Protein AF-A0A146MAA6-F1 (afdb_monomer)

Mean predicted aligned error: 19.34 Å

Radius of gyration: 27.94 Å; Cα contacts (8 Å, |Δi|>4): 254; chains: 1; bounding box: 86×49×90 Å

Nearest PDB structures (foldseek):
  1sc4-assembly1_A-2  TM=8.519E-01  e=1.464E-03  Homo sapiens
  6kmu-assembly4_G  TM=7.300E-01  e=2.378E-03  Mus musculus
  3d6h-assembly1_A-2  TM=8.296E-01  e=1.653E-02  Homo sapiens
  8wra-assembly1_A  TM=7.934E-01  e=3.218E-02  Homo sapiens
  6kmu-assembly1_A  TM=7.480E-01  e=5.899E-02  Mus musculus

Solvent-accessible surface area (backbone atoms only — not comparable to full-atom values): 17402 Å² total; per-residue (Å²): 127,92,83,79,70,80,91,82,67,96,75,85,74,55,63,64,70,62,45,64,70,42,97,56,31,70,59,53,49,50,51,50,52,50,49,50,52,50,50,52,53,31,50,76,68,75,46,54,74,76,80,70,48,82,81,60,89,75,71,72,72,53,66,51,54,58,42,48,50,53,48,60,75,70,43,52,74,70,52,45,55,50,38,53,55,40,34,43,76,75,65,42,81,76,71,98,61,90,68,97,46,69,67,56,53,54,52,49,30,32,78,70,66,58,26,34,66,90,79,51,48,51,44,68,53,53,28,52,23,27,45,75,75,68,40,48,72,63,24,63,63,68,60,81,87,85,62,85,71,58,96,82,62,85,77,71,84,55,85,71,80,70,80,68,71,75,28,76,82,40,29,17,38,33,44,36,40,40,39,35,61,61,86,40,89,89,64,32,38,71,70,51,58,59,52,50,54,52,49,49,54,52,44,43,74,60,23,26,52,72,46,79,46,67,52,57,29,66,93,46,40,68,56,52,55,50,52,51,45,72,75,64,58,51,94,57,38,53,41,81,44,81,46,80,45,55,58,69,55,96,93,46,76,54,50,28,76,81,73,92,72,82,85,78,92,79,85,81,83,88,79,89,75,88,74,90,77,91,86,132

Foldseek 3Di:
DVPPDPPDDDDDPPVVVVLVVDPCSVVVVVVVVVVVVVCVVCVVLVHHPVNVDPPPPPPPPQLLVVLVVCVQVVDDPVLLVQLLVQLVVVVQDDDPDDDPGSVVSVSVSCVVVCAPSRPGRNCLSSLVSCVVSVNNVSSVSSQDDDDPPPPPDDPCPPCPVPQDQLDQLEQWAEEEEAEACQPDPVQGPVCVVVVVVVVVVVVVVSNYDYDYHYQQAPVCPVVVVVVCCVVPTDPNHRDYHYHYHADDDVPDGDGHDDDPDDPDPDDDDDDDDDDDDDDD

Secondary structure (DSSP, 8-state):
-TT---S--SS---HHHHHTTSTTHHHHHHHHHHHHHHHHHHHHTT--GGGG-SS-TT----HHHHHHHHHHHHS-HHHHHHHHHHHHHTTPPPPSS--SSHHHHHHHHHHTTS--TTT-TTHHHHHHHHHHTT-HHHHHHT--SS----TT-----S-------S-TTS-EEEEEEE----SSTTT--TTHHHHHHHHHHHHHHTTEEEEEEES--HHHHHHHHHHHHHHH--TT--EEEEEEE--EETTEEPPPP-----------------------

Organism: Lygus hesperus (NCBI:txid30085)

Sequence (280 aa):
IKNLRPTNFPGELNLFDEFCRFPDWERKLKEALERVNNNLALFSLNIRESDLSADDHQYCLNASRVVLYRVFEGLTQKDGEYLVNQMMRLGAPNPEEDLEYLELYFLFWHIKGFLNVDNQEGFEHVAESLRKIGQKCLSYTLGYPEQRYNRFVFHDDFPVEIYPIRDEKNAGLCLIINQVRYGGKETDRDSSLVDVGKLKSLMTSLNFFVIALEDVGAGKLCESIKSNIEEHFSKNHSIFMLVVMAHGEKGYLLCPEFNMETVDEHNSPNSTLEQDKTNV

InterPro domains:
  IPR001309 Peptidase C14, p20 domain [PS50208] (170-251)
  IPR011600 Peptidase C14, caspase domain [PF00656] (172-253)
  IPR029030 Caspase-like domain superfamily [SSF52129] (160-259)

Structure (mmCIF, N/CA/C/O backbone):
data_AF-A0A146MAA6-F1
#
_entry.id   AF-A0A146MAA6-F1
#
loop_
_atom_site.group_PDB
_atom_site.id
_atom_site.type_symbol
_atom_site.label_atom_id
_atom_site.label_alt_id
_atom_site.label_comp_id
_atom_site.label_asym_id
_atom_site.label_entity_id
_atom_site.label_seq_id
_atom_site.pdbx_PDB_ins_code
_atom_site.Cartn_x
_atom_site.Cartn_y
_atom_site.Cartn_z
_atom_site.occupancy
_atom_site.B_iso_or_equiv
_atom_site.auth_seq_id
_atom_site.auth_comp_id
_atom_site.auth_asym_id
_atom_site.auth_atom_id
_atom_site.pdbx_PDB_model_num
ATOM 1 N N . ILE A 1 1 ? 39.400 0.652 -7.712 1.00 45.34 1 ILE A N 1
ATOM 2 C CA . ILE A 1 1 ? 39.565 -0.757 -8.164 1.00 45.34 1 ILE A CA 1
ATOM 3 C C . ILE A 1 1 ? 41.027 -1.247 -8.112 1.00 45.34 1 ILE A C 1
ATOM 5 O O . ILE A 1 1 ? 41.238 -2.377 -7.707 1.00 45.34 1 ILE A O 1
ATOM 9 N N . LYS A 1 2 ? 42.064 -0.433 -8.394 1.00 30.66 2 LYS A N 1
ATOM 10 C CA . LYS A 1 2 ? 43.482 -0.875 -8.294 1.00 30.66 2 LYS A CA 1
ATOM 11 C C . LYS A 1 2 ? 44.070 -1.040 -6.874 1.00 30.66 2 LYS A C 1
ATOM 13 O O . LYS A 1 2 ? 45.169 -1.565 -6.759 1.00 30.66 2 LYS A O 1
ATOM 18 N N . ASN A 1 3 ? 43.347 -0.661 -5.816 1.00 35.91 3 ASN A N 1
ATOM 19 C CA . ASN A 1 3 ? 43.862 -0.670 -4.434 1.00 35.91 3 ASN A CA 1
ATOM 20 C C . ASN A 1 3 ? 43.261 -1.764 -3.528 1.00 35.91 3 ASN A C 1
ATOM 22 O O . ASN A 1 3 ? 43.437 -1.708 -2.318 1.00 35.91 3 ASN A O 1
ATOM 26 N N . LEU A 1 4 ? 42.582 -2.771 -4.085 1.00 37.88 4 LEU A N 1
ATOM 27 C CA . LEU A 1 4 ? 42.103 -3.940 -3.332 1.00 37.88 4 LEU A CA 1
ATOM 28 C C . LEU A 1 4 ? 42.993 -5.162 -3.601 1.00 37.88 4 LEU A C 1
ATOM 30 O O . LEU A 1 4 ? 42.512 -6.201 -4.038 1.00 37.88 4 LEU A O 1
ATOM 34 N N . ARG A 1 5 ? 44.307 -5.041 -3.380 1.00 41.47 5 ARG A N 1
ATOM 35 C CA . ARG A 1 5 ? 45.198 -6.210 -3.302 1.00 41.47 5 ARG A CA 1
ATOM 36 C C . ARG A 1 5 ? 45.606 -6.425 -1.845 1.00 41.47 5 ARG A C 1
ATOM 38 O O . ARG A 1 5 ? 46.560 -5.788 -1.402 1.00 41.47 5 ARG A O 1
ATOM 45 N N . PRO A 1 6 ? 44.907 -7.286 -1.088 1.00 40.00 6 PRO A N 1
ATOM 46 C CA . PRO A 1 6 ? 45.424 -7.770 0.179 1.00 40.00 6 PRO A CA 1
ATOM 47 C C . PRO A 1 6 ? 46.605 -8.698 -0.125 1.00 40.00 6 PRO A C 1
ATOM 49 O O . PRO A 1 6 ? 46.437 -9.773 -0.687 1.00 40.00 6 PRO A O 1
ATOM 52 N N . THR A 1 7 ? 47.815 -8.265 0.217 1.00 41.56 7 THR A N 1
ATOM 53 C CA . THR A 1 7 ? 49.078 -8.952 -0.099 1.00 41.56 7 THR A CA 1
ATOM 54 C C . THR A 1 7 ? 49.378 -10.188 0.755 1.00 41.56 7 THR A C 1
ATOM 56 O O . THR A 1 7 ? 50.462 -10.742 0.627 1.00 41.56 7 THR A O 1
ATOM 59 N N . ASN A 1 8 ? 48.454 -10.667 1.595 1.00 40.00 8 ASN A N 1
ATOM 60 C CA . ASN A 1 8 ? 48.762 -11.685 2.608 1.00 40.00 8 ASN A CA 1
ATOM 61 C C . ASN A 1 8 ? 47.771 -12.864 2.654 1.00 40.00 8 ASN A C 1
ATOM 63 O O . ASN A 1 8 ? 47.338 -13.250 3.737 1.00 40.00 8 ASN A O 1
ATOM 67 N N . PHE A 1 9 ? 47.436 -13.475 1.513 1.00 38.50 9 PHE A N 1
ATOM 68 C CA . PHE A 1 9 ? 46.803 -14.802 1.503 1.00 38.50 9 PHE A CA 1
ATOM 69 C C . PHE A 1 9 ? 47.632 -15.801 0.678 1.00 38.50 9 PHE A C 1
ATOM 71 O O . PHE A 1 9 ? 47.852 -15.569 -0.510 1.00 38.50 9 PHE A O 1
ATOM 78 N N . PRO A 1 10 ? 48.121 -16.904 1.279 1.00 36.44 10 PRO A N 1
ATOM 79 C CA . PRO A 1 10 ? 48.835 -17.940 0.550 1.00 36.44 10 PRO A CA 1
ATOM 80 C C . PRO A 1 10 ? 47.818 -18.834 -0.173 1.00 36.44 10 PRO A C 1
ATOM 82 O O . PRO A 1 10 ? 47.089 -19.590 0.464 1.00 36.44 10 PRO A O 1
ATOM 85 N N . GLY A 1 11 ? 47.775 -18.736 -1.504 1.00 46.19 11 GLY A N 1
ATOM 86 C CA . GLY A 1 11 ? 46.890 -19.521 -2.372 1.00 46.19 11 GLY A CA 1
ATOM 87 C C . GLY A 1 11 ? 45.919 -18.631 -3.143 1.00 46.19 11 GLY A C 1
ATOM 88 O O . GLY A 1 11 ? 44.783 -18.432 -2.726 1.00 46.19 11 GLY A O 1
ATOM 89 N N . GLU A 1 12 ? 46.380 -18.073 -4.262 1.00 44.75 12 GLU A N 1
ATOM 90 C CA . GLU A 1 12 ? 45.608 -17.175 -5.126 1.00 44.75 12 GLU A CA 1
ATOM 91 C C . GLU A 1 12 ? 44.486 -17.925 -5.869 1.00 44.75 12 GLU A C 1
ATOM 93 O O . GLU A 1 12 ? 44.614 -18.294 -7.034 1.00 44.75 12 GLU A O 1
ATOM 98 N N . LEU A 1 13 ? 43.340 -18.109 -5.213 1.00 44.53 13 LEU A N 1
ATOM 99 C CA . LEU A 1 13 ? 42.060 -18.031 -5.913 1.00 44.53 13 LEU A CA 1
ATOM 100 C C . LEU A 1 13 ? 41.787 -16.543 -6.122 1.00 44.53 13 LEU A C 1
ATOM 102 O O . LEU A 1 13 ? 41.339 -15.838 -5.217 1.00 44.53 13 LEU A O 1
ATOM 106 N N . ASN A 1 14 ? 42.138 -16.042 -7.307 1.00 56.16 14 ASN A N 1
ATOM 107 C CA . ASN A 1 14 ? 41.787 -14.691 -7.709 1.00 56.16 14 ASN A CA 1
ATOM 108 C C . ASN A 1 14 ? 40.268 -14.650 -7.905 1.00 56.16 14 ASN A C 1
ATOM 110 O O . ASN A 1 14 ? 39.759 -14.936 -8.986 1.00 56.16 14 ASN A O 1
ATOM 114 N N . LEU A 1 15 ? 39.545 -14.337 -6.827 1.00 51.16 15 LEU A N 1
ATOM 115 C CA . LEU A 1 15 ? 38.082 -14.255 -6.775 1.00 51.16 15 LEU A CA 1
ATOM 116 C C . LEU A 1 15 ? 37.518 -13.420 -7.934 1.00 51.16 15 LEU A C 1
ATOM 118 O O . LEU A 1 15 ? 36.433 -13.696 -8.431 1.00 51.16 15 LEU A O 1
ATOM 122 N N . PHE A 1 16 ? 38.290 -12.436 -8.402 1.00 56.00 16 PHE A N 1
ATOM 123 C CA . PHE A 1 16 ? 37.977 -11.615 -9.564 1.00 56.00 16 PHE A CA 1
ATOM 124 C C . PHE A 1 16 ? 37.931 -12.418 -10.876 1.00 56.00 16 PHE A C 1
ATOM 126 O O . PHE A 1 16 ? 36.983 -12.276 -11.643 1.00 56.00 16 PHE A O 1
ATOM 133 N N . ASP A 1 17 ? 38.899 -13.305 -11.116 1.00 62.25 17 ASP A N 1
ATOM 134 C CA . ASP A 1 17 ? 38.965 -14.131 -12.332 1.00 62.25 17 ASP A CA 1
ATOM 135 C C . ASP A 1 17 ? 37.869 -15.203 -12.360 1.00 62.25 17 ASP A C 1
ATOM 137 O O . ASP A 1 17 ? 37.428 -15.621 -13.431 1.00 62.25 17 ASP A O 1
ATOM 141 N N . GLU A 1 18 ? 37.407 -15.645 -11.190 1.00 60.16 18 GLU A N 1
ATOM 142 C CA . GLU A 1 18 ? 36.276 -16.562 -11.062 1.00 60.16 18 GLU A CA 1
ATOM 143 C C . GLU A 1 18 ? 34.936 -15.839 -11.279 1.00 60.16 18 GLU A C 1
ATOM 145 O O . GLU A 1 18 ? 34.046 -16.368 -11.946 1.00 60.16 18 GLU A O 1
ATOM 150 N N . PHE A 1 19 ? 34.820 -14.591 -10.811 1.00 58.41 19 PHE A N 1
ATOM 151 C CA . PHE A 1 19 ? 33.632 -13.755 -10.997 1.00 58.41 19 PHE A CA 1
ATOM 152 C C . PHE A 1 19 ? 33.444 -13.323 -12.458 1.00 58.41 19 PHE A C 1
ATOM 154 O O . PHE A 1 19 ? 32.328 -13.364 -12.969 1.00 58.41 19 PHE A O 1
ATOM 161 N N . CYS A 1 20 ? 34.530 -12.998 -13.167 1.00 62.69 20 CYS A N 1
ATOM 162 C CA . CYS A 1 20 ? 34.514 -12.616 -14.585 1.00 62.69 20 CYS A CA 1
ATOM 163 C C . CYS A 1 20 ? 34.060 -13.736 -15.544 1.00 62.69 20 CYS A C 1
ATOM 165 O O . CYS A 1 20 ? 33.858 -13.480 -16.729 1.00 62.69 20 CYS A O 1
ATOM 167 N N . ARG A 1 21 ? 33.887 -14.978 -15.065 1.00 69.88 21 ARG A N 1
ATOM 168 C CA . ARG A 1 21 ? 33.359 -16.096 -15.870 1.00 69.88 21 ARG A CA 1
ATOM 169 C C . ARG A 1 21 ? 31.847 -16.024 -16.089 1.00 69.88 21 ARG A C 1
ATOM 171 O O . ARG A 1 21 ? 31.332 -16.735 -16.950 1.00 69.88 21 ARG A O 1
ATOM 178 N N . PHE A 1 22 ? 31.125 -15.202 -15.326 1.00 70.44 22 PHE A N 1
ATOM 179 C CA . PHE A 1 22 ? 29.686 -15.023 -15.508 1.00 70.44 22 PHE A CA 1
ATOM 180 C C . PHE A 1 22 ? 29.401 -13.980 -16.603 1.00 70.44 22 PHE A C 1
ATOM 182 O O . PHE A 1 22 ? 29.990 -12.907 -16.558 1.00 70.44 22 PHE A O 1
ATOM 189 N N . PRO A 1 23 ? 28.463 -14.224 -17.539 1.00 75.56 23 PRO A N 1
ATOM 190 C CA . PRO A 1 23 ? 28.147 -13.274 -18.617 1.00 75.56 23 PRO A CA 1
ATOM 191 C C . PRO A 1 23 ? 27.754 -11.873 -18.117 1.00 75.56 23 PRO A C 1
ATOM 193 O O . PRO A 1 23 ? 28.117 -10.876 -18.728 1.00 75.56 23 PRO A O 1
ATOM 196 N N . ASP A 1 24 ? 27.098 -11.808 -16.953 1.00 76.56 24 ASP A N 1
ATOM 197 C CA . ASP A 1 24 ? 26.603 -10.574 -16.328 1.00 76.56 24 ASP A CA 1
ATOM 198 C C . ASP A 1 24 ? 27.436 -10.148 -15.106 1.00 76.56 24 ASP A C 1
ATOM 200 O O . ASP A 1 24 ? 26.914 -9.537 -14.168 1.00 76.56 24 ASP A O 1
ATOM 204 N N . TRP A 1 25 ? 28.715 -10.527 -15.041 1.00 74.50 25 TRP A N 1
ATOM 205 C CA . TRP A 1 25 ? 29.537 -10.332 -13.842 1.00 74.50 25 TRP A CA 1
ATOM 206 C C . TRP A 1 25 ? 29.615 -8.867 -13.392 1.00 74.50 25 TRP A C 1
ATOM 208 O O . TRP A 1 25 ? 29.575 -8.606 -12.192 1.00 74.50 25 TRP A O 1
ATOM 218 N N . GLU A 1 26 ? 29.643 -7.906 -14.323 1.00 69.06 26 GLU A N 1
ATOM 219 C CA . GLU A 1 26 ? 29.632 -6.474 -13.998 1.00 69.06 26 GLU A CA 1
ATOM 220 C C . GLU A 1 26 ? 28.339 -6.058 -13.291 1.00 69.06 26 GLU A C 1
ATOM 222 O O . GLU A 1 26 ? 28.372 -5.316 -12.308 1.00 69.06 26 GLU A O 1
ATOM 227 N N . ARG A 1 27 ? 27.193 -6.563 -13.764 1.00 66.62 27 ARG A N 1
ATOM 228 C CA . ARG A 1 27 ? 25.883 -6.300 -13.159 1.00 66.62 27 ARG A CA 1
ATOM 229 C C . ARG A 1 27 ? 25.789 -6.946 -11.782 1.00 66.62 27 ARG A C 1
ATOM 231 O O . ARG A 1 27 ? 25.382 -6.280 -10.838 1.00 66.62 27 ARG A O 1
ATOM 238 N N . LYS A 1 28 ? 26.235 -8.198 -11.647 1.00 64.00 28 LYS A N 1
ATOM 239 C CA . LYS A 1 28 ? 26.272 -8.908 -10.359 1.00 64.00 28 LYS A CA 1
ATOM 240 C C . LYS A 1 28 ? 27.218 -8.253 -9.357 1.00 64.00 28 LYS A C 1
ATOM 242 O O . LYS A 1 28 ? 26.926 -8.241 -8.168 1.00 64.00 28 LYS A O 1
ATOM 247 N N . LEU A 1 29 ? 28.337 -7.698 -9.822 1.00 73.62 29 LEU A N 1
ATOM 248 C CA . LEU A 1 29 ? 29.281 -6.974 -8.976 1.00 73.62 29 LEU A CA 1
ATOM 249 C C . LEU A 1 29 ? 28.676 -5.654 -8.493 1.00 73.62 29 LEU A C 1
ATOM 251 O O . LEU A 1 29 ? 28.788 -5.341 -7.312 1.00 73.62 29 LEU A O 1
ATOM 255 N N . LYS A 1 30 ? 28.004 -4.906 -9.379 1.00 67.38 30 LYS A N 1
ATOM 256 C CA . LYS A 1 30 ? 27.241 -3.709 -8.995 1.00 67.38 30 LYS A CA 1
ATOM 257 C C . LYS A 1 30 ? 26.152 -4.054 -7.983 1.00 67.38 30 LYS A C 1
ATOM 259 O O . LYS A 1 30 ? 26.111 -3.446 -6.928 1.00 67.38 30 LYS A O 1
ATOM 264 N N . GLU A 1 31 ? 25.341 -5.071 -8.253 1.00 60.47 31 GLU A N 1
ATOM 265 C CA . GLU A 1 31 ? 24.296 -5.537 -7.336 1.00 60.47 31 GLU A CA 1
ATOM 266 C C . GLU A 1 31 ? 24.869 -5.955 -5.973 1.00 60.47 31 GLU A C 1
ATOM 268 O O . GLU A 1 31 ? 24.317 -5.600 -4.937 1.00 60.47 31 GLU A O 1
ATOM 273 N N . ALA A 1 32 ? 25.999 -6.666 -5.951 1.00 65.00 32 ALA A N 1
ATOM 274 C CA . ALA A 1 32 ? 26.671 -7.049 -4.713 1.00 65.00 32 ALA A CA 1
ATOM 275 C C . ALA A 1 32 ? 27.200 -5.832 -3.938 1.00 65.00 32 ALA A C 1
ATOM 277 O O . ALA A 1 32 ? 27.059 -5.783 -2.718 1.00 65.00 32 ALA A O 1
ATOM 278 N N . LEU A 1 33 ? 27.775 -4.843 -4.628 1.00 65.88 33 LEU A N 1
ATOM 279 C CA . LEU A 1 33 ? 28.221 -3.590 -4.016 1.00 65.88 33 LEU A CA 1
ATOM 280 C C . LEU A 1 33 ? 27.042 -2.797 -3.443 1.00 65.88 33 LEU A C 1
ATOM 282 O O . LEU A 1 33 ? 27.127 -2.343 -2.306 1.00 65.88 33 LEU A O 1
ATOM 286 N N . GLU A 1 34 ? 25.931 -2.697 -4.175 1.00 61.47 34 GLU A N 1
ATOM 287 C CA . GLU A 1 34 ? 24.705 -2.058 -3.686 1.00 61.47 34 GLU A CA 1
ATOM 288 C C . GLU A 1 34 ? 24.115 -2.806 -2.486 1.00 61.47 34 GLU A C 1
ATOM 290 O O . GLU A 1 34 ? 23.734 -2.184 -1.501 1.00 61.47 34 GLU A O 1
ATOM 295 N N . ARG A 1 35 ? 24.112 -4.146 -2.492 1.00 62.22 35 ARG A N 1
ATOM 296 C CA . ARG A 1 35 ? 23.698 -4.949 -1.328 1.00 62.22 35 ARG A CA 1
ATOM 297 C C . ARG A 1 35 ? 24.579 -4.695 -0.110 1.00 62.22 35 ARG A C 1
ATOM 299 O O . ARG A 1 35 ? 24.060 -4.563 0.993 1.00 62.22 35 ARG A O 1
ATOM 306 N N . VAL A 1 36 ? 25.895 -4.601 -0.295 1.00 66.12 36 VAL A N 1
ATOM 307 C CA . VAL A 1 36 ? 26.827 -4.266 0.790 1.00 66.12 36 VAL A CA 1
ATOM 308 C C . VAL A 1 36 ? 26.571 -2.851 1.307 1.00 66.12 36 VAL A C 1
ATOM 310 O O . VAL A 1 36 ? 26.493 -2.670 2.518 1.00 66.12 36 VAL A O 1
ATOM 313 N N . ASN A 1 37 ? 26.382 -1.866 0.426 1.00 63.31 37 ASN A N 1
ATOM 314 C CA . ASN A 1 37 ? 26.065 -0.490 0.815 1.00 63.31 37 ASN A CA 1
ATOM 315 C C . ASN A 1 37 ? 24.738 -0.403 1.577 1.00 63.31 37 ASN A C 1
ATOM 317 O O . ASN A 1 37 ? 24.681 0.221 2.634 1.00 63.31 37 ASN A O 1
ATOM 321 N N . ASN A 1 38 ? 23.700 -1.083 1.091 1.00 61.88 38 ASN A N 1
ATOM 322 C CA . ASN A 1 38 ? 22.400 -1.152 1.750 1.00 61.88 38 ASN A CA 1
ATOM 323 C C . ASN A 1 38 ? 22.513 -1.821 3.121 1.00 61.88 38 ASN A C 1
ATOM 325 O O . ASN A 1 38 ? 22.007 -1.287 4.102 1.00 61.88 38 ASN A O 1
ATOM 329 N N . ASN A 1 39 ? 23.245 -2.931 3.229 1.00 58.88 39 ASN A N 1
ATOM 330 C CA . ASN A 1 39 ? 23.484 -3.582 4.515 1.00 58.88 39 ASN A CA 1
ATOM 331 C C . ASN A 1 39 ? 24.259 -2.677 5.477 1.00 58.88 39 ASN A C 1
ATOM 333 O O . ASN A 1 39 ? 23.904 -2.598 6.646 1.00 58.88 39 ASN A O 1
ATOM 337 N N . LEU A 1 40 ? 25.274 -1.948 5.009 1.00 61.94 40 LEU A N 1
ATOM 338 C CA . LEU A 1 40 ? 25.998 -0.978 5.836 1.00 61.94 40 LEU A CA 1
ATOM 339 C C . LEU A 1 40 ? 25.091 0.170 6.308 1.00 61.94 40 LEU A C 1
ATOM 341 O O . LEU A 1 40 ? 25.187 0.575 7.466 1.00 61.94 40 LEU A O 1
ATOM 345 N N . ALA A 1 41 ? 24.186 0.654 5.455 1.00 60.34 41 ALA A N 1
ATOM 346 C CA . ALA A 1 41 ? 23.183 1.649 5.823 1.00 60.34 41 ALA A CA 1
ATOM 347 C C . ALA A 1 41 ? 22.219 1.104 6.891 1.00 60.34 41 ALA A C 1
ATOM 349 O O . ALA A 1 41 ? 21.990 1.760 7.905 1.00 60.34 41 ALA A O 1
ATOM 350 N N . LEU A 1 42 ? 21.736 -0.128 6.733 1.00 54.25 42 LEU A N 1
ATOM 351 C CA . LEU A 1 42 ? 20.883 -0.801 7.716 1.00 54.25 42 LEU A CA 1
ATOM 352 C C . LEU A 1 42 ? 21.610 -1.013 9.051 1.00 54.25 42 LEU A C 1
ATOM 354 O O . LEU A 1 42 ? 21.073 -0.669 10.103 1.00 54.25 42 LEU A O 1
ATOM 358 N N . PHE A 1 43 ? 22.867 -1.462 9.017 1.00 55.88 43 PHE A N 1
ATOM 359 C CA . PHE A 1 43 ? 23.708 -1.582 10.210 1.00 55.88 43 PHE A CA 1
ATOM 360 C C . PHE A 1 43 ? 23.926 -0.238 10.904 1.00 55.88 43 PHE A C 1
ATOM 362 O O . PHE A 1 43 ? 23.913 -0.183 12.133 1.00 55.88 43 PHE A O 1
ATOM 369 N N . SER A 1 44 ? 24.091 0.853 10.148 1.00 51.62 44 SER A N 1
ATOM 370 C CA . SER A 1 44 ? 24.223 2.197 10.725 1.00 51.62 44 SER A CA 1
ATOM 371 C C . SER A 1 44 ? 22.952 2.666 11.446 1.00 51.62 44 SER A C 1
ATOM 373 O O . SER A 1 44 ? 23.024 3.504 12.343 1.00 51.62 44 SER A O 1
ATOM 375 N N . LEU A 1 45 ? 21.807 2.072 11.100 1.00 48.78 45 LEU A N 1
ATOM 376 C CA . LEU A 1 45 ? 20.508 2.273 11.738 1.00 48.78 45 LEU A CA 1
ATOM 377 C C . LEU A 1 45 ? 20.188 1.193 12.787 1.00 48.78 45 LEU A C 1
ATOM 379 O O . LEU A 1 45 ? 19.079 1.165 13.311 1.00 48.78 45 LEU A O 1
ATOM 383 N N . ASN A 1 46 ? 21.145 0.311 13.106 1.00 54.97 46 ASN A N 1
ATOM 384 C CA . ASN A 1 46 ? 20.978 -0.838 14.004 1.00 54.97 46 ASN A CA 1
ATOM 385 C C . ASN A 1 46 ? 19.880 -1.835 13.561 1.00 54.97 46 ASN A C 1
ATOM 387 O O . ASN A 1 46 ? 19.325 -2.560 14.386 1.00 54.97 46 ASN A O 1
ATOM 391 N N . ILE A 1 47 ? 19.579 -1.881 12.259 1.00 50.38 47 ILE A N 1
ATOM 392 C CA . ILE A 1 47 ? 18.631 -2.814 11.642 1.00 50.38 47 ILE A CA 1
ATOM 393 C C . ILE A 1 47 ? 19.420 -4.017 11.120 1.00 50.38 47 ILE A C 1
ATOM 395 O O . ILE A 1 47 ? 20.339 -3.869 10.313 1.00 50.38 47 ILE A O 1
ATOM 399 N N . ARG A 1 48 ? 19.085 -5.220 11.588 1.00 58.41 48 ARG A N 1
ATOM 400 C CA . ARG A 1 48 ? 19.702 -6.478 11.147 1.00 58.41 48 ARG A CA 1
ATOM 401 C C . ARG A 1 48 ? 18.948 -7.050 9.950 1.00 58.41 48 ARG A C 1
ATOM 403 O O . ARG A 1 48 ? 17.754 -6.840 9.795 1.00 58.41 48 ARG A O 1
ATOM 410 N N . GLU A 1 49 ? 19.625 -7.851 9.133 1.00 52.41 49 GLU A N 1
ATOM 411 C CA . GLU A 1 49 ? 19.012 -8.548 7.989 1.00 52.41 49 GLU A CA 1
ATOM 412 C C . GLU A 1 49 ? 17.852 -9.469 8.418 1.00 52.41 49 GLU A C 1
ATOM 414 O O . GLU A 1 49 ? 16.841 -9.569 7.728 1.00 52.41 49 GLU A O 1
ATOM 419 N N . SER A 1 50 ? 17.941 -10.055 9.618 1.00 53.31 50 SER A N 1
ATOM 420 C CA . SER A 1 50 ? 16.847 -10.805 10.249 1.00 53.31 50 SER A CA 1
ATOM 421 C C . SER A 1 50 ? 15.598 -9.962 10.504 1.00 53.31 50 SER A C 1
ATOM 423 O O . SER A 1 50 ? 14.496 -10.493 10.463 1.00 53.31 50 SER A O 1
ATOM 425 N N . ASP A 1 51 ? 15.753 -8.655 10.736 1.00 47.81 51 ASP A N 1
ATOM 426 C CA . ASP A 1 51 ? 14.633 -7.737 10.967 1.00 47.81 51 ASP A CA 1
ATOM 427 C C . ASP A 1 51 ? 13.865 -7.426 9.666 1.00 47.81 51 ASP A C 1
ATOM 429 O O . ASP A 1 51 ? 12.776 -6.856 9.717 1.00 47.81 51 ASP A O 1
ATOM 433 N N . LEU A 1 52 ? 14.427 -7.797 8.507 1.00 49.44 52 LEU A N 1
ATOM 434 C CA . LEU A 1 52 ? 13.856 -7.616 7.167 1.00 49.44 52 LEU A CA 1
ATOM 435 C C . LEU A 1 52 ? 13.365 -8.931 6.537 1.00 49.44 52 LEU A C 1
ATOM 437 O O . LEU A 1 52 ? 12.829 -8.918 5.428 1.00 49.44 52 LEU A O 1
ATOM 441 N N . SER A 1 53 ? 13.556 -10.065 7.217 1.00 45.28 53 SER A N 1
ATOM 442 C CA . SER A 1 53 ? 13.119 -11.376 6.740 1.00 45.28 53 SER A CA 1
ATOM 443 C C . SER A 1 53 ? 11.597 -11.499 6.815 1.00 45.28 53 SER A C 1
ATOM 445 O O . SER A 1 53 ? 11.016 -11.506 7.898 1.00 45.28 53 SER A O 1
ATOM 447 N N . ALA A 1 54 ? 10.948 -11.644 5.657 1.00 42.84 54 ALA A N 1
ATOM 448 C CA . ALA A 1 54 ? 9.515 -11.933 5.564 1.00 42.84 54 ALA A CA 1
ATOM 449 C C . ALA A 1 54 ? 9.167 -13.400 5.898 1.00 42.84 54 ALA A C 1
ATOM 451 O O . ALA A 1 54 ? 7.993 -13.736 6.046 1.00 42.84 54 ALA A O 1
ATOM 452 N N . ASP A 1 55 ? 10.171 -14.276 6.012 1.00 40.72 55 ASP A N 1
ATOM 453 C CA . ASP A 1 55 ? 9.963 -15.718 6.166 1.00 40.72 55 ASP A CA 1
ATOM 454 C C . ASP A 1 55 ? 9.702 -16.134 7.623 1.00 40.72 55 ASP A C 1
ATOM 456 O O . ASP A 1 55 ? 9.030 -17.139 7.864 1.00 40.72 55 ASP A O 1
ATOM 460 N N . ASP A 1 56 ? 10.111 -15.331 8.610 1.00 41.06 56 ASP A N 1
ATOM 461 C CA . ASP A 1 56 ? 9.785 -15.584 10.016 1.00 41.06 56 ASP A CA 1
ATOM 462 C C . ASP A 1 56 ? 8.407 -15.004 10.366 1.00 41.06 56 ASP A C 1
ATOM 464 O O . ASP A 1 56 ? 8.249 -13.888 10.860 1.00 41.06 56 ASP A O 1
ATOM 468 N N . HIS A 1 57 ? 7.370 -15.817 10.163 1.00 40.38 57 HIS A N 1
ATOM 469 C CA . HIS A 1 57 ? 5.964 -15.519 10.476 1.00 40.38 57 HIS A CA 1
ATOM 470 C C . HIS A 1 57 ? 5.676 -15.364 11.994 1.00 40.38 57 HIS A C 1
ATOM 472 O O . HIS A 1 57 ? 4.529 -15.452 12.429 1.00 40.38 57 HIS A O 1
ATOM 478 N N . GLN A 1 58 ? 6.704 -15.161 12.825 1.00 40.16 58 GLN A N 1
ATOM 479 C CA . GLN A 1 58 ? 6.606 -14.982 14.278 1.00 40.16 58 GLN A CA 1
ATOM 480 C C . GLN A 1 58 ? 6.846 -13.549 14.756 1.00 40.16 58 GLN A C 1
ATOM 482 O O . GLN A 1 58 ? 6.749 -13.289 15.959 1.00 40.16 58 GLN A O 1
ATOM 487 N N . TYR A 1 59 ? 7.097 -12.596 13.858 1.00 43.47 59 TYR A N 1
ATOM 488 C CA . TYR A 1 59 ? 7.121 -11.191 14.243 1.00 43.47 59 TYR A CA 1
ATOM 489 C C . TYR A 1 59 ? 5.693 -10.681 14.456 1.00 43.47 59 TYR A C 1
ATOM 491 O O . TYR A 1 59 ? 5.090 -10.045 13.595 1.00 43.47 59 TYR A O 1
ATOM 499 N N . CYS A 1 60 ? 5.152 -10.921 15.652 1.00 47.19 60 CYS A N 1
ATOM 500 C CA . CYS A 1 60 ? 4.153 -10.020 16.210 1.00 47.19 60 CYS A CA 1
ATOM 501 C C . CYS A 1 60 ? 4.732 -8.604 16.099 1.00 47.19 60 CYS A C 1
ATOM 503 O O . CYS A 1 60 ? 5.750 -8.312 16.735 1.00 47.19 60 CYS A O 1
ATOM 505 N N . LEU A 1 61 ? 4.127 -7.747 15.267 1.00 50.31 61 LEU A N 1
ATOM 506 C CA . LEU A 1 61 ? 4.525 -6.346 15.159 1.00 50.31 61 LEU A CA 1
ATOM 507 C C . LEU A 1 61 ? 4.624 -5.773 16.575 1.00 50.31 61 LEU A C 1
ATOM 509 O O . LEU A 1 61 ? 3.690 -5.914 17.369 1.00 50.31 61 LEU A O 1
ATOM 513 N N . ASN A 1 62 ? 5.773 -5.176 16.907 1.00 58.09 62 ASN A N 1
ATOM 514 C CA . ASN A 1 62 ? 5.963 -4.563 18.217 1.00 58.09 62 ASN A CA 1
ATOM 515 C C . ASN A 1 62 ? 4.797 -3.587 18.452 1.00 58.09 62 ASN A C 1
ATOM 517 O O . ASN A 1 62 ? 4.558 -2.712 17.619 1.00 58.09 62 ASN A O 1
ATOM 521 N N . ALA A 1 63 ? 4.064 -3.751 19.557 1.00 59.28 63 ALA A N 1
ATOM 522 C CA . ALA A 1 63 ? 2.888 -2.939 19.870 1.00 59.28 63 ALA A CA 1
ATOM 523 C C . ALA A 1 63 ? 3.194 -1.435 19.784 1.00 59.28 63 ALA A C 1
ATOM 525 O O . ALA A 1 63 ? 2.383 -0.667 19.279 1.00 59.28 63 ALA A O 1
ATOM 526 N N . SER A 1 64 ? 4.403 -1.025 20.167 1.00 63.56 64 SER A N 1
ATOM 527 C CA . SER A 1 64 ? 4.886 0.348 20.025 1.00 63.56 64 SER A CA 1
ATOM 528 C C . SER A 1 64 ? 4.962 0.810 18.572 1.00 63.56 64 SER A C 1
ATOM 530 O O . SER A 1 64 ? 4.583 1.935 18.273 1.00 63.56 64 SER A O 1
ATOM 532 N N . ARG A 1 65 ? 5.402 -0.053 17.647 1.00 68.75 65 ARG A N 1
ATOM 533 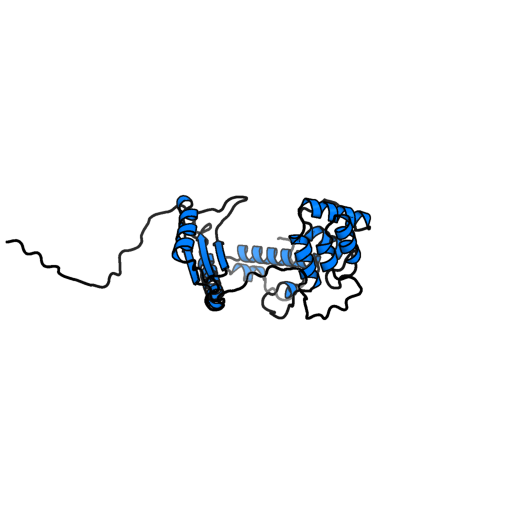C CA . ARG A 1 65 ? 5.454 0.254 16.207 1.00 68.75 65 ARG A CA 1
ATOM 534 C C . ARG A 1 65 ? 4.052 0.369 15.612 1.00 68.75 65 ARG A C 1
ATOM 536 O O . ARG A 1 65 ? 3.810 1.274 14.825 1.00 68.75 65 ARG A O 1
ATOM 543 N N . VAL A 1 66 ? 3.119 -0.488 16.037 1.00 66.12 66 VAL A N 1
ATOM 544 C CA . VAL A 1 66 ? 1.698 -0.387 15.649 1.00 66.12 66 VAL A CA 1
ATOM 545 C C . VAL A 1 66 ? 1.100 0.936 16.128 1.00 66.12 66 VAL A C 1
ATOM 547 O O . VAL A 1 66 ? 0.405 1.616 15.379 1.00 66.12 66 VAL A O 1
ATOM 550 N N . VAL A 1 67 ? 1.394 1.331 17.366 1.00 68.50 67 VAL A N 1
ATOM 551 C CA . VAL A 1 67 ? 0.921 2.597 17.931 1.00 68.50 67 VAL A CA 1
ATOM 552 C C . VAL A 1 67 ? 1.546 3.799 17.218 1.00 68.50 67 VAL A C 1
ATOM 554 O O . VAL A 1 67 ? 0.827 4.742 16.902 1.00 68.50 67 VAL A O 1
ATOM 557 N N . LEU A 1 68 ? 2.846 3.768 16.911 1.00 77.69 68 LEU A N 1
ATOM 558 C CA . LEU A 1 68 ? 3.494 4.825 16.129 1.00 77.69 68 LEU A CA 1
ATOM 559 C C . LEU A 1 68 ? 2.891 4.954 14.734 1.00 77.69 68 LEU A C 1
ATOM 561 O O . LEU A 1 68 ? 2.593 6.065 14.316 1.00 77.69 68 LEU A O 1
ATOM 565 N N . TYR A 1 69 ? 2.638 3.835 14.055 1.00 77.62 69 TYR A N 1
ATOM 566 C CA . TYR A 1 69 ? 1.965 3.846 12.759 1.00 77.62 69 TYR A CA 1
ATOM 567 C C . TYR A 1 69 ? 0.598 4.544 12.840 1.00 77.62 69 TYR A C 1
ATOM 569 O O . TYR A 1 69 ? 0.296 5.415 12.031 1.00 77.62 69 TYR A O 1
ATOM 577 N N . ARG A 1 70 ? -0.191 4.255 13.886 1.00 73.81 70 ARG A N 1
ATOM 578 C CA . ARG A 1 70 ? -1.465 4.952 14.144 1.00 73.81 70 ARG A CA 1
ATOM 579 C C . ARG A 1 70 ? -1.279 6.454 14.392 1.00 73.81 70 ARG A C 1
ATOM 581 O O . ARG A 1 70 ? -2.128 7.239 13.984 1.00 73.81 70 ARG A O 1
ATOM 588 N N . VAL A 1 71 ? -0.199 6.862 15.063 1.00 82.69 71 VAL A N 1
ATOM 589 C CA . VAL A 1 71 ? 0.130 8.285 15.252 1.00 82.69 71 VAL A CA 1
ATOM 590 C C . VAL A 1 71 ? 0.471 8.940 13.914 1.00 82.69 71 VAL A C 1
ATOM 592 O O . VAL A 1 71 ? -0.030 10.024 13.650 1.00 82.69 71 VAL A O 1
ATOM 595 N N . PHE A 1 72 ? 1.272 8.299 13.065 1.00 84.38 72 PHE A N 1
ATOM 596 C CA . PHE A 1 72 ? 1.682 8.866 11.777 1.00 84.38 72 PHE A CA 1
ATOM 597 C C . PHE A 1 72 ? 0.508 9.002 10.802 1.00 84.38 72 PHE A C 1
ATOM 599 O O . PHE A 1 72 ? 0.300 10.080 10.257 1.00 84.38 72 PHE A O 1
ATOM 606 N N . GLU A 1 73 ? -0.328 7.969 10.677 1.00 81.88 73 GLU A N 1
ATOM 607 C CA . GLU A 1 73 ? -1.548 8.004 9.853 1.00 81.88 73 GLU A CA 1
ATOM 608 C C . GLU A 1 73 ? -2.604 8.982 10.397 1.00 81.88 73 GLU A C 1
ATOM 610 O O . GLU A 1 73 ? -3.383 9.568 9.647 1.00 81.88 73 GLU A O 1
ATOM 615 N N . GLY A 1 74 ? -2.658 9.156 11.720 1.00 81.06 74 GLY A N 1
ATOM 616 C CA . GLY A 1 74 ? -3.666 9.983 12.381 1.00 81.06 74 GLY A CA 1
ATOM 617 C C . GLY A 1 74 ? -3.389 11.487 12.343 1.00 81.06 74 GLY A C 1
ATOM 618 O O . GLY A 1 74 ? -4.264 12.268 12.725 1.00 81.06 74 GLY A O 1
ATOM 619 N N . LEU A 1 75 ? -2.192 11.912 11.932 1.00 85.44 75 LEU A N 1
ATOM 620 C CA . LEU A 1 75 ? -1.783 13.315 11.942 1.00 85.44 75 LEU A CA 1
ATOM 621 C C . LEU A 1 75 ? -1.799 13.913 10.539 1.00 85.44 75 LEU A C 1
ATOM 623 O O . LEU A 1 75 ? -1.289 13.344 9.580 1.00 85.44 75 LEU A O 1
ATOM 627 N N . THR A 1 76 ? -2.324 15.132 10.430 1.00 88.00 76 THR A N 1
ATOM 628 C CA . THR A 1 76 ? -2.100 15.941 9.229 1.00 88.00 76 THR A CA 1
ATOM 629 C C . THR A 1 76 ? -0.647 16.418 9.186 1.00 88.00 76 THR A C 1
ATOM 631 O O . THR A 1 76 ? 0.001 16.526 10.227 1.00 88.00 76 THR A O 1
ATOM 634 N N . GLN A 1 77 ? -0.141 16.799 8.009 1.00 85.56 77 GLN A N 1
ATOM 635 C CA . GLN A 1 77 ? 1.209 17.370 7.872 1.00 85.56 77 GLN A CA 1
ATOM 636 C C . GLN A 1 77 ? 1.455 18.526 8.861 1.00 85.56 77 GLN A C 1
ATOM 638 O O . GLN A 1 77 ? 2.470 18.569 9.552 1.00 85.56 77 GLN A O 1
ATOM 643 N N . LYS A 1 78 ? 0.467 19.416 9.000 1.00 89.00 78 LYS A N 1
ATOM 644 C CA . LYS A 1 78 ? 0.503 20.551 9.927 1.00 89.00 78 LYS A CA 1
ATOM 645 C C . LYS A 1 78 ? 0.556 20.113 11.396 1.00 89.00 78 LYS A C 1
ATOM 647 O O . LYS A 1 78 ? 1.275 20.710 12.194 1.00 89.00 78 LYS A O 1
ATOM 652 N N . ASP A 1 79 ? -0.196 19.077 11.764 1.00 90.31 79 ASP A N 1
ATOM 653 C CA . ASP A 1 79 ? -0.150 18.529 13.122 1.00 90.31 79 ASP A CA 1
ATOM 654 C C . ASP A 1 79 ? 1.180 17.819 13.399 1.00 90.31 79 ASP A C 1
ATOM 656 O O . ASP A 1 79 ? 1.685 17.900 14.517 1.00 90.31 79 ASP A O 1
ATOM 660 N N . GLY A 1 80 ? 1.776 17.189 12.383 1.00 91.25 80 GLY A N 1
ATOM 661 C CA . GLY A 1 80 ? 3.124 16.626 12.440 1.00 91.25 80 GLY A CA 1
ATOM 662 C C . GLY A 1 80 ? 4.178 17.692 12.745 1.00 91.25 80 GLY A C 1
ATOM 663 O O . GLY A 1 80 ? 4.953 17.539 13.688 1.00 91.25 80 GLY A O 1
ATOM 664 N N . GLU A 1 81 ? 4.149 18.826 12.042 1.00 92.19 81 GLU A N 1
ATOM 665 C CA . GLU A 1 81 ? 5.027 19.970 12.331 1.00 92.19 81 GLU A CA 1
ATOM 666 C C . GLU A 1 81 ? 4.827 20.495 13.762 1.00 92.19 81 GLU A C 1
ATOM 668 O O . GLU A 1 81 ? 5.788 20.794 14.479 1.00 92.19 81 GLU A O 1
ATOM 673 N N . TYR A 1 82 ? 3.579 20.599 14.225 1.00 94.62 82 TYR A N 1
ATOM 674 C CA . TYR A 1 82 ? 3.303 21.016 15.598 1.00 94.62 82 TYR A CA 1
ATOM 675 C C . TYR A 1 82 ? 3.780 20.000 16.632 1.00 94.62 82 TYR A C 1
ATOM 677 O O . TYR A 1 82 ? 4.300 20.414 17.672 1.00 94.62 82 TYR A O 1
ATOM 685 N N . LEU A 1 83 ? 3.644 18.703 16.356 1.00 94.31 83 LEU A N 1
ATOM 686 C CA . LEU A 1 83 ? 4.151 17.632 17.205 1.00 94.31 83 LEU A CA 1
ATOM 687 C C . LEU A 1 83 ? 5.668 17.748 17.356 1.00 94.31 83 LEU A C 1
ATOM 689 O O . LEU A 1 83 ? 6.161 17.787 18.482 1.00 94.31 83 LEU A O 1
ATOM 693 N N . VAL A 1 84 ? 6.389 17.880 16.242 1.00 94.44 84 VAL A N 1
ATOM 694 C CA . VAL A 1 84 ? 7.848 18.054 16.215 1.00 94.44 84 VAL A CA 1
ATOM 695 C C . VAL A 1 84 ? 8.267 19.268 17.045 1.00 94.44 84 VAL A C 1
ATOM 697 O O . VAL A 1 84 ? 9.101 19.154 17.945 1.00 94.44 84 VAL A O 1
ATOM 700 N N . ASN A 1 85 ? 7.605 20.410 16.849 1.00 93.94 85 ASN A N 1
ATOM 701 C CA . ASN A 1 85 ? 7.860 21.619 17.630 1.00 93.94 85 ASN A CA 1
ATOM 702 C C . ASN A 1 85 ? 7.594 21.439 19.136 1.00 93.94 85 ASN A C 1
ATOM 704 O O . ASN A 1 85 ? 8.329 21.980 19.965 1.00 93.94 85 ASN A O 1
ATOM 708 N N . GLN A 1 86 ? 6.542 20.707 19.524 1.00 94.94 86 GLN A N 1
ATOM 709 C CA . GLN A 1 86 ? 6.284 20.416 20.939 1.00 94.94 86 GLN A CA 1
ATOM 710 C C . GLN A 1 86 ? 7.328 19.463 21.527 1.00 94.94 86 GLN A C 1
ATOM 712 O O . GLN A 1 86 ? 7.792 19.704 22.640 1.00 94.94 86 GLN A O 1
ATOM 717 N N . MET A 1 87 ? 7.740 18.441 20.778 1.00 94.50 87 MET A N 1
ATOM 718 C CA . MET A 1 87 ? 8.782 17.503 21.194 1.00 94.50 87 MET A CA 1
ATOM 719 C C . MET A 1 87 ? 10.106 18.231 21.448 1.00 94.50 87 MET A C 1
ATOM 721 O O . MET A 1 87 ? 10.711 18.056 22.504 1.00 94.50 87 MET A O 1
ATOM 725 N N . MET A 1 88 ? 10.504 19.145 20.558 1.00 93.06 88 MET A N 1
ATOM 726 C CA . MET A 1 88 ? 11.689 19.990 20.760 1.00 93.06 88 MET A CA 1
ATOM 727 C C . MET A 1 88 ? 11.588 20.854 22.023 1.00 93.06 88 MET A 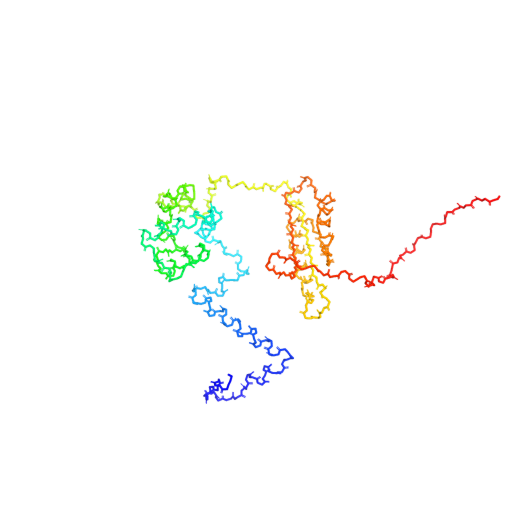C 1
ATOM 729 O O . MET A 1 88 ? 12.552 20.970 22.776 1.00 93.06 88 MET A O 1
ATOM 733 N N . ARG A 1 89 ? 10.409 21.422 22.317 1.00 93.44 89 ARG A N 1
ATOM 734 C CA . ARG A 1 89 ? 10.178 22.182 23.564 1.00 93.44 89 ARG A CA 1
ATOM 735 C C . ARG A 1 89 ? 10.295 21.323 24.821 1.00 93.44 89 ARG A C 1
ATOM 737 O O . ARG A 1 89 ? 10.580 21.863 25.886 1.00 93.44 89 ARG A O 1
ATOM 744 N N . LEU A 1 90 ? 10.058 20.017 24.710 1.00 91.50 90 LEU A N 1
ATOM 745 C CA . LEU A 1 90 ? 10.258 19.046 25.787 1.00 91.50 90 LEU A CA 1
ATOM 746 C C . LEU A 1 90 ? 11.706 18.536 25.874 1.00 91.50 90 LEU A C 1
ATOM 748 O O . LEU A 1 90 ? 11.997 17.701 26.724 1.00 91.50 90 LEU A O 1
ATOM 752 N N . GLY A 1 91 ? 12.614 19.062 25.048 1.00 92.50 91 GLY A N 1
ATOM 753 C CA . GLY A 1 91 ? 14.035 18.721 25.069 1.00 92.50 91 GLY A CA 1
ATOM 754 C C . GLY A 1 91 ? 14.440 17.644 24.067 1.00 92.50 91 GLY A C 1
ATOM 755 O O . GLY A 1 91 ? 15.567 17.158 24.149 1.00 92.50 91 GLY A O 1
ATOM 756 N N . ALA A 1 92 ? 13.564 17.278 23.124 1.00 93.12 92 ALA A N 1
ATOM 757 C CA . ALA A 1 92 ? 13.938 16.353 22.063 1.00 93.12 92 ALA A CA 1
ATOM 758 C C . ALA A 1 92 ? 15.071 16.956 21.214 1.00 93.12 92 ALA A C 1
ATOM 760 O O . ALA A 1 92 ? 14.997 18.135 20.844 1.00 93.12 92 ALA A O 1
ATOM 761 N N . PRO A 1 93 ? 16.118 16.180 20.887 1.00 90.31 93 PRO A N 1
ATOM 762 C CA . PRO A 1 93 ? 17.207 16.676 20.062 1.00 90.31 93 PRO A CA 1
ATOM 763 C C . PRO A 1 93 ? 16.688 17.014 18.659 1.00 90.31 93 PRO A C 1
ATOM 765 O O . PRO A 1 93 ? 15.825 16.315 18.123 1.00 90.31 93 PRO A O 1
ATOM 768 N N . ASN A 1 94 ? 17.230 18.076 18.063 1.00 89.62 94 ASN A N 1
ATOM 769 C CA . ASN A 1 94 ? 16.897 18.493 16.703 1.00 89.62 94 ASN A CA 1
ATOM 770 C C . ASN A 1 94 ? 17.965 17.981 15.717 1.00 89.62 94 ASN A C 1
ATOM 772 O O . ASN A 1 94 ? 19.155 18.116 16.029 1.00 89.62 94 ASN A O 1
ATOM 776 N N . PRO A 1 95 ? 17.594 17.388 14.570 1.00 86.56 95 PRO A N 1
ATOM 777 C CA . PRO A 1 95 ? 18.518 17.212 13.451 1.00 86.56 95 PRO A CA 1
ATOM 778 C C . PRO A 1 95 ? 19.084 18.556 12.950 1.00 86.56 95 PRO A C 1
ATOM 780 O O . PRO A 1 95 ? 18.535 19.623 13.214 1.00 86.56 95 PRO A O 1
ATOM 783 N N . GLU A 1 96 ? 20.226 18.499 12.258 1.00 79.25 96 GLU A N 1
ATOM 784 C CA . GLU A 1 96 ? 20.882 19.687 11.680 1.00 79.25 96 GLU A CA 1
ATOM 785 C C . GLU A 1 96 ? 20.068 20.296 10.530 1.00 79.25 96 GLU A C 1
ATOM 787 O O . GLU A 1 96 ? 20.085 21.511 10.334 1.00 79.25 96 GLU A O 1
ATOM 792 N N . GLU A 1 97 ? 19.335 19.448 9.810 1.00 82.38 97 GLU A N 1
ATOM 793 C CA . GLU A 1 97 ? 18.418 19.814 8.736 1.00 82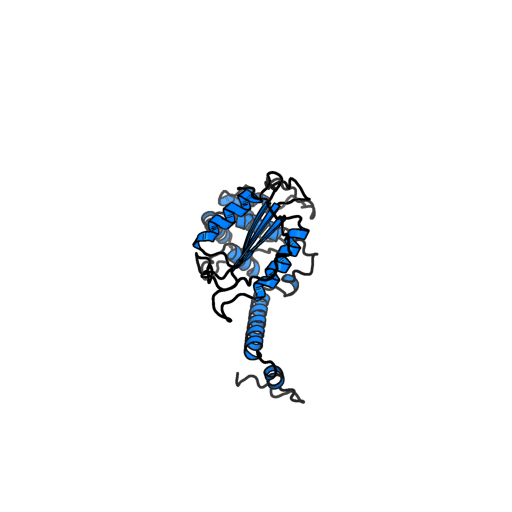.38 97 GLU A CA 1
ATOM 794 C C . GLU A 1 97 ? 17.019 19.281 9.055 1.00 82.38 97 GLU A C 1
ATOM 796 O O . GLU A 1 97 ? 16.872 18.212 9.657 1.00 82.38 97 GLU A O 1
ATOM 801 N N . ASP A 1 98 ? 15.991 20.024 8.645 1.00 81.19 98 ASP A N 1
ATOM 802 C CA . ASP A 1 98 ? 14.607 19.591 8.811 1.00 81.19 98 ASP A CA 1
ATOM 803 C C . ASP A 1 98 ? 14.334 18.336 7.974 1.00 81.19 98 ASP A C 1
ATOM 805 O O . ASP A 1 98 ? 14.716 18.243 6.806 1.00 81.19 98 ASP A O 1
ATOM 809 N N . LEU A 1 99 ? 13.669 17.356 8.585 1.00 83.56 99 LEU A N 1
ATOM 810 C CA . LEU A 1 99 ? 13.379 16.077 7.947 1.00 83.56 99 LEU A CA 1
ATOM 811 C C . LEU A 1 99 ? 12.007 16.141 7.275 1.00 83.56 99 LEU A C 1
ATOM 813 O O . LEU A 1 99 ? 11.050 16.671 7.834 1.00 83.56 99 LEU A O 1
ATOM 817 N N . GLU A 1 100 ? 11.902 15.564 6.081 1.00 81.69 100 GLU A N 1
ATOM 818 C CA . GLU A 1 100 ? 10.673 15.608 5.275 1.00 81.69 100 GLU A CA 1
ATOM 819 C C . GLU A 1 100 ? 9.513 14.818 5.908 1.00 81.69 100 GLU A C 1
ATOM 821 O O . GLU A 1 100 ? 8.352 15.199 5.768 1.00 81.69 100 GLU A O 1
ATOM 826 N N . TYR A 1 101 ? 9.824 13.742 6.635 1.00 82.81 101 TYR A N 1
ATOM 827 C CA . TYR A 1 101 ? 8.841 12.806 7.183 1.00 82.81 101 TYR A CA 1
ATOM 828 C C . TYR A 1 101 ? 8.918 12.743 8.710 1.00 82.81 101 TYR A C 1
ATOM 830 O O . TYR A 1 101 ? 10.005 12.711 9.297 1.00 82.81 101 TYR A O 1
ATOM 838 N N . LEU A 1 102 ? 7.756 12.673 9.362 1.00 87.75 102 LEU A N 1
ATOM 839 C CA . LEU A 1 102 ? 7.638 12.612 10.821 1.00 87.75 102 LEU A CA 1
ATOM 840 C C . LEU A 1 102 ? 8.321 11.359 11.395 1.00 87.75 102 LEU A C 1
ATOM 842 O O . LEU A 1 102 ? 8.948 11.402 12.452 1.00 87.75 102 LEU A O 1
ATOM 846 N N . GLU A 1 103 ? 8.257 10.256 10.660 1.00 87.19 103 GLU A N 1
ATOM 847 C CA . GLU A 1 103 ? 8.890 8.974 10.949 1.00 87.19 103 GLU A CA 1
ATOM 848 C C . GLU A 1 103 ? 10.401 9.119 11.149 1.00 87.19 103 GLU A C 1
ATOM 850 O O . GLU A 1 103 ? 10.980 8.492 12.041 1.00 87.19 103 GLU A O 1
ATOM 855 N N . LEU A 1 104 ? 11.042 9.986 10.357 1.00 84.94 104 LEU A N 1
ATOM 856 C CA . LEU A 1 104 ? 12.481 10.220 10.437 1.00 84.94 104 LEU A CA 1
ATOM 857 C C . LEU A 1 104 ? 12.859 10.961 11.724 1.00 84.94 104 LEU A C 1
ATOM 859 O O . LEU A 1 104 ? 13.903 10.663 12.303 1.00 84.94 104 LEU A O 1
ATOM 863 N N . TYR A 1 105 ? 12.000 11.853 12.232 1.00 89.88 105 TYR A N 1
ATOM 864 C CA . TYR A 1 105 ? 12.206 12.474 13.546 1.00 89.88 105 TYR A CA 1
ATOM 865 C C . TYR A 1 105 ? 12.128 11.443 14.675 1.00 89.88 105 TYR A C 1
ATOM 867 O O . TYR A 1 105 ? 12.976 11.448 15.565 1.00 89.88 105 TYR A O 1
ATOM 875 N N . PHE A 1 106 ? 11.166 10.516 14.630 1.00 89.06 106 PHE A N 1
ATOM 876 C CA . PHE A 1 106 ? 11.062 9.453 15.636 1.00 89.06 106 PHE A CA 1
ATOM 877 C C . PHE A 1 106 ? 12.261 8.506 15.604 1.00 89.06 106 PHE A C 1
ATOM 879 O O . PHE A 1 106 ? 12.786 8.146 16.659 1.00 89.06 106 PHE A O 1
ATOM 886 N N . LEU A 1 107 ? 12.738 8.149 14.410 1.00 84.25 107 LEU A N 1
ATOM 887 C CA . LEU A 1 107 ? 13.962 7.368 14.252 1.00 84.25 107 LEU A CA 1
ATOM 888 C C . LEU A 1 107 ? 15.182 8.125 14.794 1.00 84.25 107 LEU A C 1
ATOM 890 O O . LEU A 1 107 ? 15.999 7.556 15.517 1.00 84.25 107 LEU A O 1
ATOM 894 N N . PHE A 1 108 ? 15.287 9.421 14.506 1.00 85.50 108 PHE A N 1
ATOM 895 C CA . PHE A 1 108 ? 16.361 10.260 15.026 1.00 85.50 108 PHE A CA 1
ATOM 896 C C . PHE A 1 108 ? 16.339 10.330 16.559 1.00 85.50 108 PHE A C 1
ATOM 898 O O . PHE A 1 108 ? 17.363 10.099 17.204 1.00 85.50 108 PHE A O 1
ATOM 905 N N . TRP A 1 109 ? 15.178 10.581 17.168 1.00 91.25 109 TRP A N 1
ATOM 906 C CA . TRP A 1 109 ? 15.021 10.594 18.624 1.00 91.25 109 TRP A CA 1
ATOM 907 C C . TRP A 1 109 ? 15.313 9.233 19.255 1.00 91.25 109 TRP A C 1
ATOM 909 O O . TRP A 1 109 ? 15.854 9.192 20.360 1.00 91.25 109 TRP A O 1
ATOM 919 N N . HIS A 1 110 ? 15.033 8.139 18.542 1.00 85.12 110 HIS A N 1
ATOM 920 C CA . HIS A 1 110 ? 15.422 6.800 18.961 1.00 85.12 110 HIS A CA 1
ATOM 921 C C . HIS A 1 110 ? 16.939 6.624 19.024 1.00 85.12 110 HIS A C 1
ATOM 923 O O . HIS A 1 110 ? 17.483 6.256 20.063 1.00 85.12 110 HIS A O 1
ATOM 929 N N . ILE A 1 111 ? 17.632 6.966 17.936 1.00 81.31 111 ILE A N 1
ATOM 930 C CA . ILE A 1 111 ? 19.094 6.874 17.841 1.00 81.31 111 ILE A CA 1
ATOM 931 C C . ILE A 1 111 ? 19.773 7.761 18.894 1.00 81.31 111 ILE A C 1
ATOM 933 O O . ILE A 1 111 ? 20.813 7.401 19.445 1.00 81.31 111 ILE A O 1
ATOM 937 N N . LYS A 1 112 ? 19.188 8.924 19.198 1.00 85.50 112 LYS A N 1
ATOM 938 C CA . LYS A 1 112 ? 19.692 9.838 20.233 1.00 85.50 112 LYS A CA 1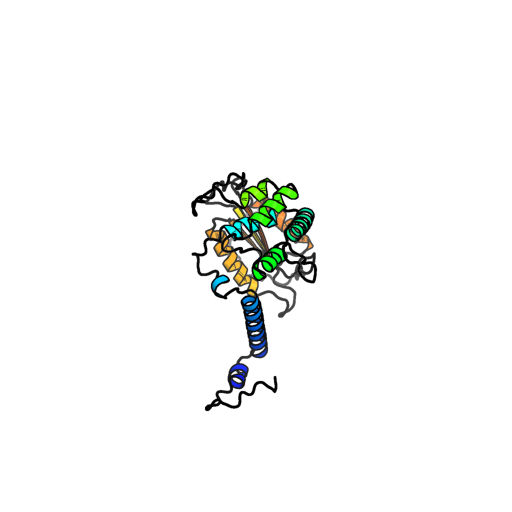
ATOM 939 C C . LYS A 1 112 ? 19.312 9.432 21.661 1.00 85.50 112 LYS A C 1
ATOM 941 O O . LYS A 1 112 ? 19.725 10.118 22.592 1.00 85.50 112 LYS A O 1
ATOM 946 N N . GLY A 1 113 ? 18.551 8.352 21.840 1.00 84.56 113 GLY A N 1
ATOM 947 C CA . GLY A 1 113 ? 18.125 7.858 23.150 1.00 84.56 113 GLY A CA 1
ATOM 948 C C . GLY A 1 113 ? 17.110 8.756 23.861 1.00 84.56 113 GLY A C 1
ATOM 949 O O . GLY A 1 113 ? 16.941 8.630 25.067 1.00 84.56 113 GLY A O 1
ATOM 950 N N . PHE A 1 114 ? 16.454 9.672 23.140 1.00 87.31 114 PHE A N 1
ATOM 951 C CA . PHE A 1 114 ? 15.386 10.509 23.695 1.00 87.31 114 PHE A CA 1
ATOM 952 C C . PHE A 1 114 ? 14.054 9.756 23.781 1.00 87.31 114 PHE A C 1
ATOM 954 O O . PHE A 1 114 ? 13.229 10.035 24.645 1.00 87.31 114 PHE A O 1
ATOM 961 N N . LEU A 1 115 ? 13.852 8.791 22.884 1.00 87.50 115 LEU A N 1
ATOM 962 C CA . LEU A 1 115 ? 12.774 7.816 22.975 1.00 87.50 115 LEU A CA 1
ATOM 963 C C . LEU A 1 115 ? 13.299 6.424 22.643 1.00 87.50 115 LEU A C 1
ATOM 965 O O . LEU A 1 115 ? 14.331 6.270 21.996 1.00 87.50 115 LEU A O 1
ATOM 969 N N . ASN A 1 116 ? 12.577 5.387 23.032 1.00 81.31 116 ASN A N 1
ATOM 970 C CA . ASN A 1 116 ? 12.894 4.027 22.646 1.00 81.31 116 ASN A CA 1
ATOM 971 C C . ASN A 1 116 ? 11.639 3.328 22.132 1.00 81.31 116 ASN A C 1
ATOM 973 O O . ASN A 1 116 ? 10.705 3.025 22.870 1.00 81.31 116 ASN A O 1
ATOM 977 N N . VAL A 1 117 ? 11.627 3.083 20.820 1.00 75.69 117 VAL A N 1
ATOM 978 C CA . VAL A 1 117 ? 10.487 2.474 20.131 1.00 75.69 117 VAL A CA 1
ATOM 979 C C . VAL A 1 117 ? 10.273 1.030 20.578 1.00 75.69 117 VAL A C 1
ATOM 981 O O . VAL A 1 117 ? 9.148 0.544 20.534 1.00 75.69 117 VAL A O 1
ATOM 984 N N . ASP A 1 118 ? 11.303 0.331 21.051 1.00 70.44 118 ASP A N 1
ATOM 985 C CA . ASP A 1 118 ? 11.165 -1.077 21.404 1.00 70.44 118 ASP A CA 1
ATOM 986 C C . ASP A 1 118 ? 10.511 -1.287 22.775 1.00 70.44 118 ASP A C 1
ATOM 988 O O . ASP A 1 118 ? 9.772 -2.260 22.943 1.00 70.44 118 ASP A O 1
ATOM 992 N N . ASN A 1 119 ? 10.736 -0.377 23.730 1.00 71.62 119 ASN A N 1
ATOM 993 C CA . ASN A 1 119 ? 10.249 -0.487 25.113 1.00 71.62 119 ASN A CA 1
ATOM 994 C C . ASN A 1 119 ? 9.334 0.673 25.578 1.00 71.62 119 ASN A C 1
ATOM 996 O O . ASN A 1 119 ? 8.901 0.650 26.726 1.00 71.62 119 ASN A O 1
ATOM 1000 N N . GLN A 1 120 ? 9.026 1.637 24.700 1.00 74.12 120 GLN A N 1
ATOM 1001 C CA . GLN A 1 120 ? 8.197 2.835 24.936 1.00 74.12 120 GLN A CA 1
ATOM 1002 C C . GLN A 1 120 ? 8.771 3.888 25.892 1.00 74.12 120 GLN A C 1
ATOM 1004 O O . GLN A 1 120 ? 8.075 4.837 26.242 1.00 74.12 120 GLN A O 1
ATOM 1009 N N . GLU A 1 121 ? 10.036 3.787 26.288 1.00 82.00 121 GLU A N 1
ATOM 1010 C CA . GLU A 1 121 ? 10.676 4.838 27.079 1.00 82.00 121 GLU A CA 1
ATOM 1011 C C . GLU A 1 121 ? 10.668 6.175 26.310 1.00 82.00 121 GLU A C 1
ATOM 1013 O O . GLU A 1 121 ? 10.918 6.204 25.103 1.00 82.00 121 GLU A O 1
ATOM 1018 N N . GLY A 1 122 ? 10.324 7.282 26.972 1.00 83.88 122 GLY A N 1
ATOM 1019 C CA . GLY A 1 122 ? 10.214 8.606 26.351 1.00 83.88 122 GLY A CA 1
ATOM 1020 C C . GLY A 1 122 ? 8.904 8.854 25.586 1.00 83.88 122 GLY A C 1
ATOM 1021 O O . GLY A 1 122 ? 8.665 9.974 25.121 1.00 83.88 122 GLY A O 1
ATOM 1022 N N . PHE A 1 123 ? 8.008 7.864 25.464 1.00 86.81 123 PHE A N 1
ATOM 1023 C CA . PHE A 1 123 ? 6.709 8.044 24.795 1.00 86.81 123 PHE A CA 1
ATOM 1024 C C . PHE A 1 123 ? 5.748 8.933 25.596 1.00 86.81 123 PHE A C 1
ATOM 1026 O O . PHE A 1 123 ? 4.813 9.500 25.027 1.00 86.81 123 PHE A O 1
ATOM 1033 N N . GLU A 1 124 ? 5.997 9.153 26.886 1.00 86.06 124 GLU A N 1
ATOM 1034 C CA . GLU A 1 124 ? 5.307 10.157 27.691 1.00 86.06 124 GLU A CA 1
ATOM 1035 C C . GLU A 1 124 ? 5.449 11.571 27.105 1.00 86.06 124 GLU A C 1
ATOM 1037 O O . GLU A 1 124 ? 4.492 12.352 27.143 1.00 86.06 124 GLU A O 1
ATOM 1042 N N . HIS A 1 125 ? 6.596 11.886 26.490 1.00 90.00 125 HIS A N 1
ATOM 1043 C CA . HIS A 1 125 ? 6.827 13.161 25.810 1.00 90.00 125 HIS A CA 1
ATOM 1044 C C . HIS A 1 125 ? 5.974 13.278 24.546 1.00 90.00 125 HIS A C 1
ATOM 1046 O O . HIS A 1 125 ? 5.396 14.337 24.283 1.00 90.00 125 HIS A O 1
ATOM 1052 N N . VAL A 1 126 ? 5.828 12.176 23.806 1.00 90.00 126 VAL A N 1
ATOM 1053 C CA . VAL A 1 126 ? 4.981 12.096 22.609 1.00 90.00 126 VAL A CA 1
ATOM 1054 C C . VAL A 1 126 ? 3.516 12.265 22.999 1.00 90.00 126 VAL A C 1
ATOM 1056 O O . VAL A 1 126 ? 2.814 13.104 22.436 1.00 90.00 126 VAL A O 1
ATOM 1059 N N . ALA A 1 127 ? 3.061 11.535 24.018 1.00 88.19 127 ALA A N 1
ATOM 1060 C CA . ALA A 1 127 ? 1.692 11.609 24.507 1.00 88.19 127 ALA A CA 1
ATOM 1061 C C . ALA A 1 127 ? 1.344 13.017 25.012 1.00 88.19 127 ALA A C 1
ATOM 1063 O O . ALA A 1 127 ? 0.260 13.527 24.716 1.00 88.19 127 ALA A O 1
ATOM 1064 N N . GLU A 1 128 ? 2.251 13.662 25.746 1.00 89.75 128 GLU A N 1
ATOM 1065 C CA . GLU A 1 128 ? 2.076 15.040 26.207 1.00 89.75 128 GLU A CA 1
ATOM 1066 C C . GLU A 1 128 ? 2.035 16.035 25.045 1.00 89.75 128 GLU A C 1
ATOM 1068 O O . GLU A 1 128 ? 1.183 16.926 25.015 1.00 89.75 128 GLU A O 1
ATOM 1073 N N . SER A 1 129 ? 2.907 15.859 24.056 1.00 92.88 129 SER A N 1
ATOM 1074 C CA . SER A 1 129 ? 2.939 16.712 22.870 1.00 92.88 129 SER A CA 1
ATOM 1075 C C . SER A 1 129 ? 1.652 16.591 22.055 1.00 92.88 129 SER A C 1
ATOM 1077 O O . SER A 1 129 ? 1.064 17.611 21.697 1.00 92.88 129 SER A O 1
ATOM 1079 N N . LEU A 1 130 ? 1.137 15.372 21.870 1.00 90.25 130 LEU A N 1
ATOM 1080 C CA . LEU A 1 130 ? -0.150 15.121 21.218 1.00 90.25 130 LEU A CA 1
ATOM 1081 C C . LEU A 1 130 ? -1.317 15.803 21.949 1.00 90.25 130 LEU A C 1
ATOM 1083 O O . LEU A 1 130 ? -2.163 16.427 21.309 1.00 90.25 130 LEU A O 1
ATOM 1087 N N . ARG A 1 131 ? -1.350 15.779 23.292 1.00 89.38 131 ARG A N 1
ATOM 1088 C CA . ARG A 1 131 ? -2.373 16.517 24.064 1.00 89.38 131 ARG A CA 1
ATOM 1089 C C . ARG A 1 131 ? -2.304 18.018 23.810 1.00 89.38 131 ARG A C 1
ATOM 1091 O O . ARG A 1 131 ? -3.351 18.648 23.652 1.00 89.38 131 ARG A O 1
ATOM 1098 N N . LYS A 1 132 ? -1.094 18.583 23.765 1.00 90.62 132 LYS A N 1
ATOM 1099 C CA . LYS A 1 132 ? -0.874 20.023 23.562 1.00 90.62 132 LYS A CA 1
ATOM 1100 C C . LYS A 1 132 ? -1.300 20.503 22.181 1.00 90.62 132 LYS A C 1
ATOM 1102 O O . LYS A 1 132 ? -1.781 21.626 22.072 1.00 90.62 132 LYS A O 1
ATOM 1107 N N . ILE A 1 133 ? -1.172 19.664 21.155 1.00 92.12 133 ILE A N 1
ATOM 1108 C CA . ILE A 1 133 ? -1.620 19.994 19.793 1.00 92.12 133 ILE A CA 1
ATOM 1109 C C . ILE A 1 133 ? -3.099 19.651 19.543 1.00 92.12 133 ILE A C 1
ATOM 1111 O O . ILE A 1 133 ? -3.582 19.789 18.428 1.00 92.12 133 ILE A O 1
ATOM 1115 N N . GLY A 1 134 ? -3.838 19.218 20.571 1.00 87.06 134 GLY A N 1
ATOM 1116 C CA . GLY A 1 134 ? -5.268 18.905 20.476 1.00 87.06 134 GLY A CA 1
ATOM 1117 C C . GLY A 1 134 ? -5.592 17.461 20.077 1.00 87.06 134 GLY A C 1
ATOM 1118 O O . GLY A 1 134 ? -6.761 17.080 20.088 1.00 87.06 134 GLY A O 1
ATOM 1119 N N . GLN A 1 135 ? -4.583 16.626 19.828 1.00 84.94 135 GLN A N 1
ATOM 1120 C CA . GLN A 1 135 ? -4.703 15.229 19.397 1.00 84.94 135 GLN A CA 1
ATOM 1121 C C . GLN A 1 135 ? -4.857 14.270 20.592 1.00 84.94 135 GLN A C 1
ATOM 1123 O O . GLN A 1 135 ? -4.067 13.352 20.824 1.00 84.94 135 GLN A O 1
ATOM 1128 N N . LYS A 1 136 ? -5.898 14.503 21.402 1.00 82.06 136 LYS A N 1
ATOM 1129 C CA . LYS A 1 136 ? -6.137 13.771 22.662 1.00 82.06 136 LYS A CA 1
ATOM 1130 C C . LYS A 1 136 ? -6.355 12.273 22.444 1.00 82.06 136 LYS A C 1
ATOM 1132 O O . LYS A 1 136 ? -5.806 11.472 23.189 1.00 82.06 136 LYS A O 1
ATOM 1137 N N . CYS A 1 137 ? -7.112 11.897 21.416 1.00 77.62 137 CYS A N 1
ATOM 1138 C CA . CYS A 1 137 ? -7.417 10.496 21.127 1.00 77.62 137 CYS A CA 1
ATOM 1139 C C . CYS A 1 137 ? -6.149 9.704 20.752 1.00 77.62 137 CYS A C 1
ATOM 1141 O O . CYS A 1 137 ? -5.927 8.612 21.274 1.00 77.62 137 CYS A O 1
ATOM 1143 N N . LEU A 1 138 ? -5.258 10.291 19.945 1.00 78.94 138 LEU A N 1
ATOM 1144 C CA . LEU A 1 138 ? -3.960 9.687 19.623 1.00 78.94 138 LEU A CA 1
ATOM 1145 C C . LEU A 1 138 ? -3.055 9.585 20.858 1.00 78.94 138 LEU A C 1
ATOM 1147 O O . LEU A 1 138 ? -2.414 8.558 21.061 1.00 78.94 138 LEU A O 1
ATOM 1151 N N . SER A 1 139 ? -3.066 10.5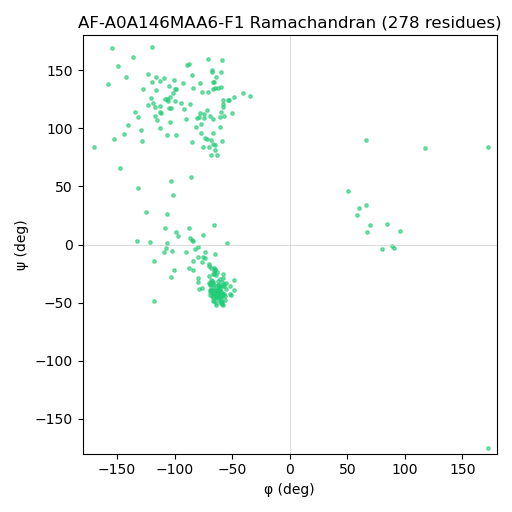96 21.735 1.00 81.88 139 SER A N 1
ATOM 1152 C CA . SER A 1 139 ? -2.335 10.547 23.011 1.00 81.88 139 SER A CA 1
ATOM 1153 C C . SER A 1 139 ? -2.745 9.353 23.879 1.00 81.88 139 SER A C 1
ATOM 1155 O O . SER A 1 139 ? -1.881 8.673 24.429 1.00 81.88 139 SER A O 1
ATOM 1157 N N . TYR A 1 140 ? -4.045 9.051 23.968 1.00 74.56 140 TYR A N 1
ATOM 1158 C CA . TYR A 1 140 ? -4.533 7.900 24.737 1.00 74.56 140 TYR A CA 1
ATOM 1159 C C . TYR A 1 140 ? -4.093 6.553 24.151 1.00 74.56 140 TYR A C 1
ATOM 1161 O O . TYR A 1 140 ? -3.934 5.589 24.894 1.00 74.56 140 TYR A O 1
ATOM 1169 N N . THR A 1 141 ? -3.823 6.497 22.845 1.00 72.19 141 THR A N 1
ATOM 1170 C CA . THR A 1 141 ? -3.365 5.275 22.163 1.00 72.19 141 THR A CA 1
ATOM 1171 C C . THR A 1 141 ? -1.930 4.889 22.561 1.00 72.19 141 THR A C 1
ATOM 1173 O O . THR A 1 141 ? -1.549 3.733 22.412 1.00 72.19 141 THR A O 1
ATOM 1176 N N . LEU A 1 142 ? -1.144 5.825 23.117 1.00 71.69 142 LEU A N 1
ATOM 1177 C CA . LEU A 1 142 ? 0.243 5.604 23.561 1.00 71.69 142 LEU A CA 1
ATOM 1178 C C . LEU A 1 142 ? 0.379 4.963 24.956 1.00 71.69 142 LEU A C 1
ATOM 1180 O O . LEU A 1 142 ? 1.493 4.649 25.360 1.00 71.69 142 LEU A O 1
ATOM 1184 N N . GLY A 1 143 ? -0.720 4.736 25.685 1.00 59.12 143 GLY A N 1
ATOM 1185 C CA . GLY A 1 143 ? -0.763 3.744 26.768 1.00 59.12 143 GLY A CA 1
ATOM 1186 C C . GLY A 1 143 ? 0.094 3.967 28.033 1.00 59.12 143 GLY A C 1
ATOM 1187 O O . GLY A 1 143 ? 0.516 2.984 28.636 1.00 59.12 143 GLY A O 1
ATOM 1188 N N . TYR A 1 144 ? 0.325 5.200 28.502 1.00 53.62 144 TYR A N 1
ATOM 1189 C CA . TYR A 1 144 ? 1.115 5.481 29.729 1.00 53.62 144 TYR A CA 1
ATOM 1190 C C . TYR A 1 144 ? 0.265 5.987 30.926 1.00 53.62 144 TYR A C 1
ATOM 1192 O O . TYR A 1 144 ? -0.589 6.848 30.696 1.00 53.62 144 TYR A O 1
ATOM 1200 N N . PRO A 1 145 ? 0.532 5.624 32.215 1.00 45.69 145 PRO A N 1
ATOM 1201 C CA . PRO A 1 145 ? 1.209 4.444 32.776 1.00 45.69 145 PRO A CA 1
ATOM 1202 C C . PRO A 1 145 ? 0.368 3.665 33.829 1.00 45.69 145 PRO A C 1
ATOM 1204 O O . PRO A 1 145 ? 0.941 3.055 34.728 1.00 45.69 145 PRO A O 1
ATOM 1207 N N . GLU A 1 146 ? -0.970 3.673 33.794 1.00 39.31 146 GLU A N 1
ATOM 1208 C CA . GLU A 1 146 ? -1.767 2.872 34.760 1.00 39.31 146 GLU A CA 1
ATOM 1209 C C . GLU A 1 146 ? -2.349 1.572 34.202 1.00 39.31 146 GLU A C 1
ATOM 1211 O O . GLU A 1 146 ? -2.880 0.750 34.950 1.00 39.31 146 GLU A O 1
ATOM 1216 N N . GLN A 1 147 ? -2.213 1.316 32.907 1.00 40.44 147 GLN A N 1
ATOM 1217 C CA . GLN A 1 147 ? -2.779 0.114 32.317 1.00 40.44 147 GLN A CA 1
ATOM 1218 C C . GLN A 1 147 ? -1.657 -0.880 32.064 1.00 40.44 147 GLN A C 1
ATOM 1220 O O . GLN A 1 147 ? -0.853 -0.738 31.148 1.00 40.44 147 GLN A O 1
ATOM 1225 N N . ARG A 1 148 ? -1.595 -1.911 32.916 1.00 37.25 148 ARG A N 1
ATOM 1226 C CA . ARG A 1 148 ? -0.907 -3.161 32.589 1.00 37.25 148 ARG A CA 1
ATOM 1227 C C . ARG A 1 148 ? -1.566 -3.713 31.331 1.00 37.25 148 ARG A C 1
ATOM 1229 O O . ARG A 1 148 ? -2.543 -4.452 31.420 1.00 37.25 148 ARG A O 1
ATOM 1236 N N . TYR A 1 149 ? -1.059 -3.315 30.172 1.00 41.47 149 TYR A N 1
ATOM 1237 C CA . TYR A 1 149 ? -1.492 -3.862 28.902 1.00 41.47 149 TYR A CA 1
ATOM 1238 C C . TYR A 1 149 ? -1.200 -5.357 28.924 1.00 41.47 149 TYR A C 1
ATOM 1240 O O . TYR A 1 149 ? -0.050 -5.803 28.916 1.00 41.47 149 TYR A O 1
ATOM 1248 N N . ASN A 1 150 ? -2.269 -6.147 28.992 1.00 38.84 150 ASN A N 1
ATOM 1249 C CA . ASN A 1 150 ? -2.203 -7.551 28.647 1.00 38.84 150 ASN A CA 1
ATOM 1250 C C . ASN A 1 150 ? -1.752 -7.592 27.187 1.00 38.84 150 ASN A C 1
ATOM 1252 O O . ASN A 1 150 ? -2.480 -7.142 26.306 1.00 38.84 150 ASN A O 1
ATOM 1256 N N . ARG A 1 151 ? -0.548 -8.117 26.947 1.00 40.53 151 ARG A N 1
ATOM 1257 C CA . ARG A 1 151 ? 0.182 -8.157 25.662 1.00 40.53 151 ARG A CA 1
ATOM 1258 C C . ARG A 1 151 ? -0.589 -8.788 24.483 1.00 40.53 151 ARG A C 1
ATOM 1260 O O . ARG A 1 151 ? -0.046 -8.896 23.393 1.00 40.53 151 ARG A O 1
ATOM 1267 N N . PHE A 1 152 ? -1.829 -9.217 24.704 1.00 38.16 152 PHE A N 1
ATOM 1268 C CA . PHE A 1 152 ? -2.658 -9.991 23.785 1.00 38.16 152 PHE A CA 1
ATOM 1269 C C . PHE A 1 152 ? -4.088 -9.466 23.629 1.00 38.16 152 PHE A C 1
ATOM 1271 O O . PHE A 1 152 ? -4.874 -10.099 22.932 1.00 38.16 152 PHE A O 1
ATOM 1278 N N . VAL A 1 153 ? -4.456 -8.345 24.260 1.00 37.56 153 VAL A N 1
ATOM 1279 C CA . VAL A 1 153 ? -5.810 -7.796 24.120 1.00 37.56 153 VAL A CA 1
ATOM 1280 C C . VAL A 1 153 ? -5.717 -6.331 23.728 1.00 37.56 153 VAL A C 1
ATOM 1282 O O . VAL A 1 153 ? -5.668 -5.438 24.571 1.00 37.56 153 VAL A O 1
ATOM 1285 N N . PHE A 1 154 ? -5.673 -6.093 22.418 1.00 41.75 154 PHE A N 1
ATOM 1286 C CA . PHE A 1 154 ? -6.071 -4.807 21.867 1.00 41.75 154 PHE A CA 1
ATOM 1287 C C . PHE A 1 154 ? -7.576 -4.681 22.117 1.00 41.75 154 PHE A C 1
ATOM 1289 O O . PHE A 1 154 ? -8.387 -5.235 21.381 1.00 41.75 154 PHE A O 1
ATOM 1296 N N . HIS A 1 155 ? -7.963 -4.013 23.203 1.00 41.81 155 HIS A N 1
ATOM 1297 C CA . HIS A 1 155 ? -9.284 -3.406 23.243 1.00 41.81 155 HIS A CA 1
ATOM 1298 C C . HIS A 1 155 ? -9.196 -2.192 22.321 1.00 41.81 155 HIS A C 1
ATOM 1300 O O . HIS A 1 155 ? -8.711 -1.130 22.712 1.00 41.81 155 HIS A O 1
ATOM 1306 N N . ASP A 1 156 ? -9.539 -2.403 21.049 1.00 40.62 156 ASP A N 1
ATOM 1307 C CA . ASP A 1 156 ? -9.790 -1.336 20.087 1.00 40.62 156 ASP A CA 1
ATOM 1308 C C . ASP A 1 156 ? -11.011 -0.532 20.580 1.00 40.62 156 ASP A C 1
ATOM 1310 O O . ASP A 1 156 ? -12.130 -0.710 20.117 1.00 40.62 156 ASP A O 1
ATOM 1314 N N . ASP A 1 157 ? -10.798 0.330 21.578 1.00 42.00 157 ASP A N 1
ATOM 1315 C CA . ASP A 1 157 ? -11.781 1.325 22.033 1.00 42.00 157 ASP A CA 1
ATOM 1316 C C . ASP A 1 157 ? -11.733 2.602 21.169 1.00 42.00 157 ASP A C 1
ATOM 1318 O O . ASP A 1 157 ? -12.473 3.561 21.391 1.00 42.00 157 ASP A O 1
ATOM 1322 N N . PHE A 1 158 ? -10.891 2.616 20.132 1.00 38.44 158 PHE A N 1
ATOM 1323 C CA . PHE A 1 158 ? -11.218 3.363 18.925 1.00 38.44 158 PHE A CA 1
ATOM 1324 C C . PHE A 1 158 ? -12.231 2.536 18.139 1.00 38.44 158 PHE A C 1
ATOM 1326 O O . PHE A 1 158 ? -12.000 1.339 17.978 1.00 38.44 158 PHE A O 1
ATOM 1333 N N . PRO A 1 159 ? -13.278 3.132 17.547 1.00 41.16 159 PRO A N 1
ATOM 1334 C CA . PRO A 1 159 ? -13.924 2.499 16.415 1.00 41.16 159 PRO A CA 1
ATOM 1335 C C . PRO A 1 159 ? -12.887 2.481 15.286 1.00 41.16 159 PRO A C 1
ATOM 1337 O O . PRO A 1 159 ? -12.872 3.355 14.423 1.00 41.16 159 PRO A O 1
ATOM 1340 N N . VAL A 1 160 ? -11.964 1.515 15.308 1.00 44.47 160 VAL A N 1
ATOM 1341 C CA . VAL A 1 160 ? -11.368 1.034 14.074 1.00 44.47 160 VAL A CA 1
ATOM 1342 C C . VAL A 1 160 ? -12.583 0.510 13.339 1.00 44.47 160 VAL A C 1
ATOM 1344 O O . VAL A 1 160 ? -13.160 -0.509 13.716 1.00 44.47 160 VAL A O 1
ATOM 1347 N N . GLU A 1 161 ? -13.074 1.299 12.393 1.00 49.41 161 GLU A N 1
ATOM 1348 C CA . GLU A 1 161 ? -14.159 0.905 11.516 1.00 49.41 161 GLU A CA 1
ATOM 1349 C C . GLU A 1 161 ? -13.587 -0.194 10.615 1.00 49.41 161 GLU A C 1
ATOM 1351 O O . GLU A 1 161 ? -13.141 0.035 9.494 1.00 49.41 161 GLU A O 1
ATOM 1356 N N . ILE A 1 162 ? -13.463 -1.398 11.182 1.00 58.28 162 ILE A N 1
ATOM 1357 C CA . ILE A 1 162 ? -13.026 -2.586 10.472 1.00 58.28 162 ILE A CA 1
ATOM 1358 C C . ILE A 1 162 ? -14.144 -2.869 9.487 1.00 58.28 162 ILE A C 1
ATOM 1360 O O . ILE A 1 162 ? -15.244 -3.268 9.877 1.00 58.28 162 ILE A O 1
ATOM 1364 N N . TYR A 1 163 ? -13.870 -2.624 8.208 1.00 69.19 163 TYR A N 1
ATOM 1365 C CA . TYR A 1 163 ? -14.811 -2.957 7.155 1.00 69.19 163 TYR A CA 1
ATOM 1366 C C . TYR A 1 163 ? -15.106 -4.459 7.233 1.00 69.19 163 TYR A C 1
ATOM 1368 O O . TYR A 1 163 ? -14.183 -5.271 7.118 1.00 69.19 163 TYR A O 1
ATOM 1376 N N . PRO A 1 164 ? -16.368 -4.853 7.467 1.00 77.50 164 PRO A N 1
ATOM 1377 C CA . PRO A 1 164 ? -16.696 -6.253 7.655 1.00 77.50 164 PRO A CA 1
ATOM 1378 C C . PRO A 1 164 ? -16.472 -7.015 6.349 1.00 77.50 164 PRO A C 1
ATOM 1380 O O . PRO A 1 164 ? -16.943 -6.594 5.288 1.00 77.50 164 PRO A O 1
ATOM 1383 N N . ILE A 1 165 ? -15.817 -8.172 6.440 1.00 84.75 165 ILE A N 1
ATOM 1384 C CA . ILE A 1 165 ? -15.801 -9.148 5.350 1.00 84.75 165 ILE A CA 1
ATOM 1385 C C . ILE A 1 165 ? -17.149 -9.868 5.364 1.00 84.75 165 ILE A C 1
ATOM 1387 O O . ILE A 1 165 ? -17.434 -10.681 6.236 1.00 84.75 165 ILE A O 1
ATOM 1391 N N . ARG A 1 166 ? -18.015 -9.502 4.420 1.00 85.12 166 ARG A N 1
ATOM 1392 C CA . ARG A 1 166 ? -19.391 -9.998 4.274 1.00 85.12 166 ARG A CA 1
ATOM 1393 C C . ARG A 1 166 ? -19.442 -11.462 3.845 1.00 85.12 166 ARG A C 1
ATOM 1395 O O . ARG A 1 166 ? -20.352 -12.174 4.254 1.00 85.12 166 ARG A O 1
ATOM 1402 N N . ASP A 1 167 ? -18.491 -11.883 3.015 1.00 87.31 167 ASP A N 1
ATOM 1403 C CA . ASP A 1 167 ? -18.371 -13.250 2.509 1.00 87.31 167 ASP A CA 1
ATOM 1404 C C . ASP A 1 167 ? -16.895 -13.660 2.475 1.00 87.31 167 ASP A C 1
ATOM 1406 O O . ASP A 1 167 ? -16.135 -13.254 1.599 1.00 87.31 167 ASP A O 1
ATOM 1410 N N . GLU A 1 168 ? -16.474 -14.470 3.444 1.00 86.69 168 GLU A N 1
ATOM 1411 C CA . GLU A 1 168 ? -15.088 -14.939 3.562 1.00 86.69 168 GLU A CA 1
ATOM 1412 C C . GLU A 1 168 ? -14.660 -15.844 2.402 1.00 86.69 168 GLU A C 1
ATOM 1414 O O . GLU A 1 168 ? -13.466 -15.973 2.141 1.00 86.69 168 GLU A O 1
ATOM 1419 N N . LYS A 1 169 ? -15.611 -16.477 1.701 1.00 90.50 169 LYS A N 1
ATOM 1420 C CA . LYS A 1 169 ? -15.344 -17.345 0.541 1.00 90.50 169 LYS A CA 1
ATOM 1421 C C . LYS A 1 169 ? -15.358 -16.580 -0.777 1.00 90.50 169 LYS A C 1
ATOM 1423 O O . LYS A 1 169 ? -15.042 -17.159 -1.814 1.00 90.50 169 LYS A O 1
ATOM 1428 N N . ASN A 1 170 ? -15.726 -15.306 -0.733 1.00 91.75 170 ASN A N 1
ATOM 1429 C CA . ASN A 1 170 ? -15.727 -14.403 -1.867 1.00 91.75 170 ASN A CA 1
ATOM 1430 C C . ASN A 1 170 ? -15.400 -12.982 -1.389 1.00 91.75 170 ASN A C 1
ATOM 1432 O O . ASN A 1 170 ? -16.236 -12.073 -1.415 1.00 91.75 170 ASN A O 1
ATOM 1436 N N . ALA A 1 171 ? -14.171 -12.820 -0.896 1.00 92.38 171 ALA A N 1
ATOM 1437 C CA . ALA A 1 171 ? -13.732 -11.627 -0.183 1.00 92.38 171 ALA A CA 1
ATOM 1438 C C . ALA A 1 171 ? -13.881 -10.361 -1.037 1.00 92.38 171 ALA A C 1
ATOM 1440 O O . ALA A 1 171 ? -14.230 -9.284 -0.533 1.00 92.38 171 ALA A O 1
ATOM 1441 N N . GLY A 1 172 ? -13.649 -10.481 -2.344 1.00 95.94 172 GLY A N 1
ATOM 1442 C CA . GLY A 1 172 ? -13.607 -9.321 -3.207 1.00 95.94 172 GLY A CA 1
ATOM 1443 C C . GLY A 1 172 ? -13.159 -9.565 -4.636 1.00 95.94 172 GLY A C 1
ATOM 1444 O O . GLY A 1 172 ? -12.875 -10.686 -5.047 1.00 95.94 172 GLY A O 1
ATOM 1445 N N . LEU A 1 173 ? -13.040 -8.463 -5.372 1.00 97.38 173 LEU A N 1
ATOM 1446 C CA . LEU A 1 173 ? -12.435 -8.411 -6.702 1.00 97.38 173 LEU A CA 1
ATOM 1447 C C . LEU A 1 173 ? -11.010 -7.868 -6.593 1.00 97.38 173 LEU A C 1
ATOM 1449 O O . LEU A 1 173 ? -10.799 -6.809 -6.003 1.00 97.38 173 LEU A O 1
ATOM 1453 N N . CYS A 1 174 ? -10.051 -8.561 -7.197 1.00 98.12 174 CYS A N 1
ATOM 1454 C CA . CYS A 1 174 ? -8.698 -8.067 -7.408 1.00 98.12 174 CYS A CA 1
ATOM 1455 C C . CYS A 1 174 ? -8.471 -7.862 -8.909 1.00 98.12 174 CYS A C 1
ATOM 1457 O O . CYS A 1 174 ? -8.470 -8.825 -9.674 1.00 98.12 174 CYS A O 1
ATOM 1459 N N . LEU A 1 175 ? -8.292 -6.613 -9.330 1.00 97.56 175 LEU A N 1
ATOM 1460 C CA . LEU A 1 175 ? -7.935 -6.256 -10.698 1.00 97.56 175 LEU A CA 1
ATOM 1461 C C . LEU A 1 175 ? -6.448 -5.907 -10.749 1.00 97.56 175 LEU A C 1
ATOM 1463 O O . LEU A 1 175 ? -6.008 -4.944 -10.124 1.00 97.56 175 LEU A O 1
ATOM 1467 N N . ILE A 1 176 ? -5.684 -6.680 -11.508 1.00 98.19 176 ILE A N 1
ATOM 1468 C CA . ILE A 1 176 ? -4.261 -6.470 -11.758 1.00 98.19 176 ILE A CA 1
ATOM 1469 C C . ILE A 1 176 ? -4.118 -5.892 -13.166 1.00 98.19 176 ILE A C 1
ATOM 1471 O O . ILE A 1 176 ? -4.614 -6.474 -14.125 1.00 98.19 176 ILE A O 1
ATOM 1475 N N . ILE A 1 177 ? -3.430 -4.763 -13.303 1.00 96.25 177 ILE A N 1
ATOM 1476 C CA . ILE A 1 177 ? -3.055 -4.173 -14.589 1.00 96.25 177 ILE A CA 1
ATOM 1477 C C . ILE A 1 177 ? -1.536 -4.168 -14.667 1.00 96.25 177 ILE A C 1
ATOM 1479 O O . ILE A 1 177 ? -0.879 -3.428 -13.934 1.00 96.25 177 ILE A O 1
ATOM 1483 N N . ASN A 1 178 ? -0.978 -4.994 -15.546 1.00 96.88 178 ASN A N 1
ATOM 1484 C CA . ASN A 1 178 ? 0.457 -5.142 -15.719 1.00 96.88 178 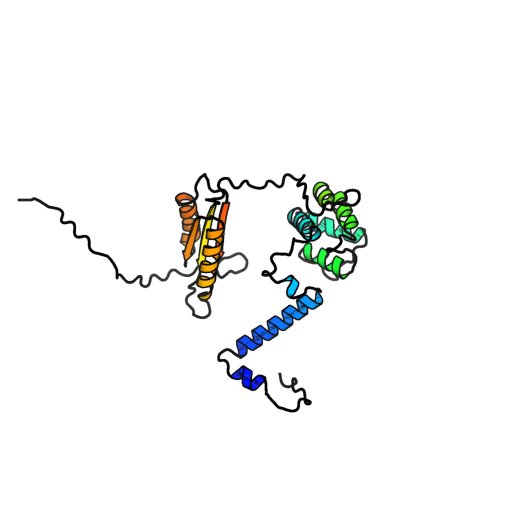ASN A CA 1
ATOM 1485 C C . ASN A 1 178 ? 0.898 -4.596 -17.079 1.00 96.88 178 ASN A C 1
ATOM 1487 O O . ASN A 1 178 ? 0.564 -5.140 -18.122 1.00 96.88 178 ASN A O 1
ATOM 1491 N N . GLN A 1 179 ? 1.668 -3.517 -17.057 1.00 94.25 179 GLN A N 1
ATOM 1492 C CA . GLN A 1 179 ? 2.273 -2.921 -18.239 1.00 94.25 179 GLN A CA 1
ATOM 1493 C C . GLN A 1 179 ? 3.669 -3.528 -18.434 1.00 94.25 179 GLN A C 1
ATOM 1495 O O . GLN A 1 179 ? 4.543 -3.394 -17.568 1.00 94.25 179 GLN A O 1
ATOM 1500 N N . VAL A 1 180 ? 3.866 -4.233 -19.543 1.00 93.19 180 VAL A N 1
ATOM 1501 C CA . VAL A 1 180 ? 5.019 -5.098 -19.811 1.00 93.19 180 VAL A CA 1
ATOM 1502 C C . VAL A 1 180 ? 5.816 -4.611 -21.012 1.00 93.19 180 VAL A C 1
ATOM 1504 O O . VAL A 1 180 ? 7.037 -4.508 -20.899 1.00 93.19 180 VAL A O 1
ATOM 1507 N N . ARG A 1 181 ? 5.158 -4.320 -22.140 1.00 91.75 181 ARG A N 1
ATOM 1508 C CA . ARG A 1 181 ? 5.808 -4.136 -23.450 1.00 91.75 181 ARG A CA 1
ATOM 1509 C C . ARG A 1 181 ? 6.026 -2.670 -23.801 1.00 91.75 181 ARG A C 1
ATOM 1511 O O . ARG A 1 181 ? 5.172 -2.038 -24.403 1.00 91.75 181 ARG A O 1
ATOM 1518 N N . TYR A 1 182 ? 7.205 -2.135 -23.509 1.00 87.25 182 TYR A N 1
ATOM 1519 C CA . TYR A 1 182 ? 7.564 -0.741 -23.796 1.00 87.25 182 TYR A CA 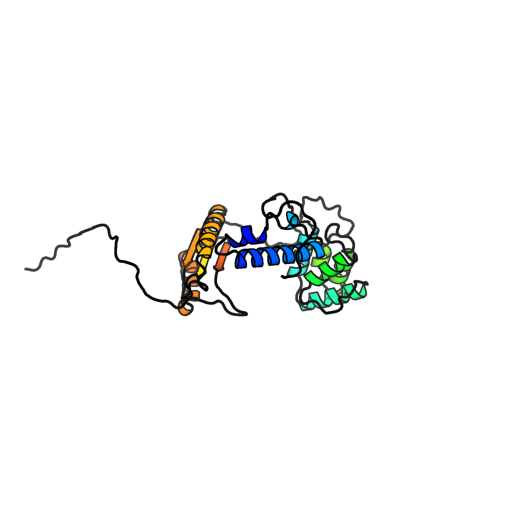1
ATOM 1520 C C . TYR A 1 182 ? 8.394 -0.571 -25.077 1.00 87.25 182 TYR A C 1
ATOM 1522 O O . TYR A 1 182 ? 8.931 0.508 -25.328 1.00 87.25 182 TYR A O 1
ATOM 1530 N N . GLY A 1 183 ? 8.513 -1.621 -25.894 1.00 81.38 183 GLY A N 1
ATOM 1531 C CA . GLY A 1 183 ? 9.149 -1.556 -27.212 1.00 81.38 183 GLY A CA 1
ATOM 1532 C C . GLY A 1 183 ? 10.672 -1.701 -27.185 1.00 81.38 183 GLY A C 1
ATOM 1533 O O . GLY A 1 183 ? 11.336 -1.349 -28.160 1.00 81.38 183 GLY A O 1
ATOM 1534 N N . GLY A 1 184 ? 11.248 -2.224 -26.099 1.00 81.00 184 GLY A N 1
ATOM 1535 C CA . GLY A 1 184 ? 12.692 -2.417 -25.993 1.00 81.00 184 GLY A CA 1
ATOM 1536 C C . GLY A 1 184 ? 13.066 -3.468 -24.957 1.00 81.00 184 GLY A C 1
ATOM 1537 O O . GLY A 1 184 ? 12.545 -3.475 -23.857 1.00 81.00 184 GLY A O 1
ATOM 1538 N N . LYS A 1 185 ? 14.033 -4.337 -25.267 1.00 77.88 185 LYS A N 1
ATOM 1539 C CA . LYS A 1 185 ? 14.440 -5.442 -24.374 1.00 77.88 185 LYS A CA 1
ATOM 1540 C C . LYS A 1 185 ? 14.902 -4.990 -22.976 1.00 77.88 185 LYS A C 1
ATOM 1542 O O . LYS A 1 185 ? 14.767 -5.739 -22.019 1.00 77.88 185 LYS A O 1
ATOM 1547 N N . GLU A 1 186 ? 15.452 -3.782 -22.870 1.00 76.44 186 GLU A N 1
ATOM 1548 C CA . GLU A 1 186 ? 15.898 -3.185 -21.600 1.00 76.44 186 GLU A CA 1
ATOM 1549 C C . GLU A 1 186 ? 14.779 -2.425 -20.866 1.00 76.44 186 GLU A C 1
ATOM 1551 O O . GLU A 1 186 ? 14.884 -2.172 -19.668 1.00 76.44 186 GLU A O 1
ATOM 1556 N N . THR A 1 187 ? 13.718 -2.031 -21.575 1.00 81.06 187 THR A N 1
ATOM 1557 C CA . THR A 1 187 ? 12.568 -1.301 -21.020 1.00 81.06 187 THR A CA 1
ATOM 1558 C C . THR A 1 187 ? 11.378 -2.218 -20.752 1.00 81.06 187 THR A C 1
ATOM 1560 O O . THR A 1 187 ? 10.541 -1.901 -19.909 1.00 81.06 187 THR A O 1
ATOM 1563 N N . ASP A 1 188 ? 11.310 -3.367 -21.414 1.00 88.56 188 ASP A N 1
ATOM 1564 C CA . ASP A 1 188 ? 10.293 -4.382 -21.209 1.00 88.56 188 ASP A CA 1
ATOM 1565 C C . ASP A 1 188 ? 10.424 -5.007 -19.818 1.00 88.56 188 ASP A C 1
ATOM 1567 O O . ASP A 1 188 ? 11.512 -5.288 -19.309 1.00 88.56 188 ASP A O 1
ATOM 1571 N N . ARG A 1 189 ? 9.278 -5.246 -19.184 1.00 91.19 189 ARG A N 1
ATOM 1572 C CA . ARG A 1 189 ? 9.196 -5.765 -17.816 1.00 91.19 189 ARG A CA 1
ATOM 1573 C C . ARG A 1 189 ? 8.872 -7.257 -17.803 1.00 91.19 189 ARG A C 1
ATOM 1575 O O . ARG A 1 189 ? 8.067 -7.673 -16.988 1.00 91.19 189 ARG A O 1
ATOM 1582 N N . ASP A 1 190 ? 9.482 -8.076 -18.663 1.00 88.94 190 ASP A N 1
ATOM 1583 C CA . ASP A 1 190 ? 9.146 -9.510 -18.825 1.00 88.94 190 ASP A CA 1
ATOM 1584 C C . ASP A 1 190 ? 9.053 -10.291 -17.500 1.00 88.94 190 ASP A C 1
ATOM 1586 O O . ASP A 1 190 ? 8.161 -11.119 -17.305 1.00 88.94 190 ASP A O 1
ATOM 1590 N N . SER A 1 191 ? 9.945 -9.999 -16.549 1.00 90.00 191 SER A N 1
ATOM 1591 C CA . SER A 1 191 ? 9.944 -10.630 -15.224 1.00 90.00 191 SER A CA 1
ATOM 1592 C C . SER A 1 191 ? 8.679 -10.339 -14.405 1.00 90.00 191 SER A C 1
ATOM 1594 O O . SER A 1 191 ? 8.330 -11.140 -13.541 1.00 90.00 191 SER A O 1
ATOM 1596 N N . SER A 1 192 ? 7.958 -9.248 -14.687 1.00 91.06 192 SER 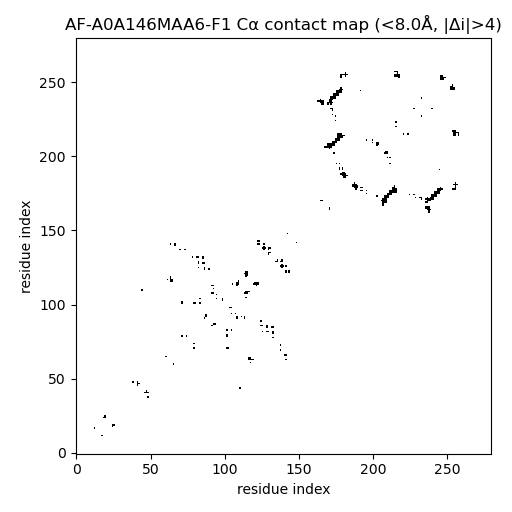A N 1
ATOM 1597 C CA . SER A 1 192 ? 6.721 -8.890 -13.984 1.00 91.06 192 SER A CA 1
ATOM 1598 C C . SER A 1 192 ? 5.599 -9.902 -14.215 1.00 91.06 192 SER A C 1
ATOM 1600 O O . SER A 1 192 ? 4.700 -10.012 -13.387 1.00 91.06 192 SER A O 1
ATOM 1602 N N . LEU A 1 193 ? 5.662 -10.701 -15.285 1.00 92.88 193 LEU A N 1
ATOM 1603 C CA . LEU A 1 193 ? 4.726 -11.804 -15.519 1.00 92.88 193 LEU A CA 1
ATOM 1604 C C . LEU A 1 193 ? 4.821 -12.872 -14.417 1.00 92.88 193 LEU A C 1
ATOM 1606 O O . LEU A 1 193 ? 3.811 -13.441 -14.000 1.00 92.88 193 LEU A O 1
ATOM 1610 N N . VAL A 1 194 ? 6.028 -13.108 -13.888 1.00 93.50 194 VAL A N 1
ATOM 1611 C CA . VAL A 1 194 ? 6.240 -14.010 -12.745 1.00 93.50 194 VAL A CA 1
ATOM 1612 C C . VAL A 1 194 ? 5.593 -13.433 -11.487 1.00 93.50 194 VAL A C 1
ATOM 1614 O O . VAL A 1 194 ? 4.959 -14.166 -10.724 1.00 93.50 194 VAL A O 1
ATOM 1617 N N . ASP A 1 195 ? 5.714 -12.121 -11.289 1.00 92.19 195 ASP A N 1
ATOM 1618 C CA . ASP A 1 195 ? 5.113 -11.417 -10.158 1.00 92.19 195 ASP A CA 1
ATOM 1619 C C . ASP A 1 195 ? 3.580 -11.455 -10.229 1.00 92.19 195 ASP A C 1
ATOM 1621 O O . ASP A 1 195 ? 2.935 -11.773 -9.229 1.00 92.19 195 ASP A O 1
ATOM 1625 N N . VAL A 1 196 ? 2.989 -11.247 -11.413 1.00 95.88 196 VAL A N 1
ATOM 1626 C CA . VAL A 1 196 ? 1.540 -11.402 -11.639 1.00 95.88 196 VAL A CA 1
ATOM 1627 C C . VAL A 1 196 ? 1.083 -12.821 -11.312 1.00 95.88 196 VAL A C 1
ATOM 1629 O O . VAL A 1 196 ? 0.063 -12.991 -10.647 1.00 95.88 196 VAL A O 1
ATOM 1632 N N . GLY A 1 197 ? 1.838 -13.847 -11.719 1.00 92.31 197 GLY A N 1
ATOM 1633 C CA . GLY A 1 197 ? 1.522 -15.239 -11.393 1.00 92.31 197 GLY A CA 1
ATOM 1634 C C . GLY A 1 197 ? 1.478 -15.497 -9.882 1.00 92.31 197 GLY A C 1
ATOM 1635 O O . GLY A 1 197 ? 0.517 -16.083 -9.375 1.00 92.31 197 GLY A O 1
ATOM 1636 N N . LYS A 1 198 ? 2.483 -15.006 -9.146 1.00 95.19 198 LYS A N 1
ATOM 1637 C CA . LYS A 1 198 ? 2.539 -15.114 -7.679 1.00 95.19 198 LYS A CA 1
ATOM 1638 C C . LYS A 1 198 ? 1.408 -14.341 -7.009 1.00 95.19 198 LYS A C 1
ATOM 1640 O O . LYS A 1 198 ? 0.734 -14.884 -6.136 1.00 95.19 198 LYS A O 1
ATOM 1645 N N . LEU A 1 199 ? 1.168 -13.106 -7.444 1.00 94.75 199 LEU A N 1
ATOM 1646 C CA . LEU A 1 199 ? 0.122 -12.253 -6.896 1.00 94.75 199 LEU A CA 1
ATOM 1647 C C . LEU A 1 199 ? -1.263 -12.851 -7.142 1.00 94.75 199 LEU A C 1
ATOM 1649 O O . LEU A 1 199 ? -2.073 -12.922 -6.224 1.00 94.75 199 LEU A O 1
ATOM 1653 N N . LYS A 1 200 ? -1.519 -13.373 -8.344 1.00 96.88 200 LYS A N 1
ATOM 1654 C CA . LYS A 1 200 ? -2.763 -14.077 -8.656 1.00 96.88 200 LYS A CA 1
ATOM 1655 C C . LYS A 1 200 ? -2.966 -15.281 -7.741 1.00 96.88 200 LYS A C 1
ATOM 1657 O O . LYS A 1 200 ? -4.064 -15.453 -7.217 1.00 96.88 200 LYS A O 1
ATOM 1662 N N . SER A 1 201 ? -1.922 -16.080 -7.508 1.00 94.62 201 SER A N 1
ATOM 1663 C CA . SER A 1 201 ? -1.987 -17.221 -6.587 1.00 94.62 201 SER A CA 1
ATOM 1664 C C . SER A 1 201 ? -2.297 -16.789 -5.152 1.00 94.62 201 SER A C 1
ATOM 1666 O O . SER A 1 201 ? -3.143 -17.406 -4.508 1.00 94.62 201 SER A O 1
ATOM 1668 N N . LEU A 1 202 ? -1.642 -15.733 -4.663 1.00 96.25 202 LEU A N 1
ATOM 1669 C CA . LEU A 1 202 ? -1.863 -15.186 -3.323 1.00 96.25 202 LEU A CA 1
ATOM 1670 C C . LEU A 1 202 ? -3.286 -14.638 -3.165 1.00 96.25 202 LEU A C 1
ATOM 1672 O O . LEU A 1 202 ? -3.996 -14.993 -2.236 1.00 96.25 202 LEU A O 1
ATOM 1676 N N . MET A 1 203 ? -3.739 -13.798 -4.090 1.00 96.06 203 MET A N 1
ATOM 1677 C CA . MET A 1 203 ? -5.064 -13.185 -3.988 1.00 96.06 203 MET A CA 1
ATOM 1678 C C . MET A 1 203 ? -6.176 -14.232 -4.117 1.00 96.06 203 MET A C 1
ATOM 1680 O O . MET A 1 203 ? -7.179 -14.163 -3.410 1.00 96.06 203 MET A O 1
ATOM 1684 N N . THR A 1 204 ? -5.966 -15.260 -4.941 1.00 94.75 204 THR A N 1
ATOM 1685 C CA . THR A 1 204 ? -6.890 -16.399 -5.026 1.00 94.75 204 THR A CA 1
ATOM 1686 C C . THR A 1 204 ? -6.936 -17.189 -3.713 1.00 94.75 204 THR A C 1
ATOM 1688 O O . THR A 1 204 ? -8.021 -17.580 -3.293 1.00 94.75 204 THR A O 1
ATOM 1691 N N . SER A 1 205 ? -5.803 -17.407 -3.024 1.00 95.06 205 SER A N 1
ATOM 1692 C CA . SER A 1 205 ? -5.804 -18.098 -1.720 1.00 95.06 205 SER A CA 1
ATOM 1693 C C . SER A 1 205 ? -6.471 -17.281 -0.607 1.00 95.06 205 SER A C 1
ATOM 1695 O O . SER A 1 205 ? -6.940 -17.853 0.374 1.00 95.06 205 SER A O 1
ATOM 1697 N N . LEU A 1 206 ? -6.574 -15.964 -0.795 1.00 94.56 206 LEU A N 1
ATOM 1698 C CA . LEU A 1 206 ? -7.348 -15.040 0.037 1.00 94.56 206 LEU A CA 1
ATOM 1699 C C . LEU A 1 206 ? -8.819 -14.910 -0.409 1.00 94.56 206 LEU A C 1
ATOM 1701 O O . LEU A 1 206 ? -9.512 -13.990 0.020 1.00 94.56 206 LEU A O 1
ATOM 1705 N N . ASN A 1 207 ? -9.304 -15.821 -1.261 1.00 93.94 207 ASN A N 1
ATOM 1706 C CA . ASN A 1 207 ? -10.677 -15.875 -1.773 1.00 93.94 207 ASN A CA 1
ATOM 1707 C C . ASN A 1 207 ? -11.119 -14.633 -2.569 1.00 93.94 207 ASN A C 1
ATOM 1709 O O . ASN A 1 207 ? -12.299 -14.277 -2.564 1.00 93.94 207 ASN A O 1
ATOM 1713 N N . PHE A 1 208 ? -10.195 -13.973 -3.272 1.00 96.94 208 PHE A N 1
ATOM 1714 C CA . PHE A 1 208 ? -10.547 -12.953 -4.260 1.00 96.94 208 PHE A CA 1
ATOM 1715 C C . PHE A 1 208 ? -10.855 -13.571 -5.623 1.00 96.94 208 PHE A C 1
ATOM 1717 O O . PHE A 1 208 ? -10.189 -14.505 -6.074 1.00 96.94 208 PHE A O 1
ATOM 1724 N N . PHE A 1 209 ? -11.794 -12.958 -6.340 1.00 96.75 209 PHE A N 1
ATOM 1725 C CA . PHE A 1 209 ? -11.910 -13.108 -7.782 1.00 96.75 209 PHE A CA 1
ATOM 1726 C C . PHE A 1 209 ? -10.843 -12.241 -8.461 1.00 96.75 209 PHE A C 1
ATOM 1728 O O . PHE A 1 209 ? -10.878 -11.015 -8.351 1.00 96.75 209 PHE A O 1
ATOM 1735 N N . VAL A 1 210 ? -9.864 -12.869 -9.119 1.00 97.88 210 VAL A N 1
ATOM 1736 C CA . VAL A 1 210 ? -8.694 -12.171 -9.675 1.00 97.88 210 VAL A CA 1
ATOM 1737 C C . VAL A 1 210 ? -8.773 -12.064 -11.194 1.00 97.88 210 VAL A C 1
ATOM 1739 O O . VAL A 1 210 ? -8.827 -13.078 -11.893 1.00 97.88 210 VAL A O 1
ATOM 1742 N N . ILE A 1 211 ? -8.665 -10.840 -11.700 1.00 98.06 211 ILE A N 1
ATOM 1743 C CA . ILE A 1 211 ? -8.541 -10.519 -13.122 1.00 98.06 211 ILE A CA 1
ATOM 1744 C C . ILE A 1 211 ? -7.179 -9.877 -13.342 1.00 98.06 211 ILE A C 1
ATOM 1746 O O . ILE A 1 211 ? -6.798 -8.977 -12.600 1.00 98.06 211 ILE A O 1
ATOM 1750 N N . ALA A 1 212 ? -6.451 -10.327 -14.360 1.00 97.44 212 ALA A N 1
ATOM 1751 C CA . ALA A 1 212 ? -5.190 -9.723 -14.767 1.00 97.44 212 ALA A CA 1
ATOM 1752 C C . ALA A 1 212 ? -5.300 -9.256 -16.219 1.00 97.44 212 ALA A C 1
ATOM 1754 O O . ALA A 1 212 ? -5.671 -10.039 -17.090 1.00 97.44 212 ALA A O 1
ATOM 1755 N N . LEU A 1 213 ? -4.996 -7.982 -16.446 1.00 96.38 213 LEU A N 1
ATOM 1756 C CA . LEU A 1 213 ? -4.925 -7.342 -17.751 1.00 96.38 213 LEU A CA 1
ATOM 1757 C C . LEU A 1 213 ? -3.477 -6.963 -18.037 1.00 96.38 213 LEU A C 1
ATOM 1759 O O . LEU A 1 213 ? -2.770 -6.487 -17.147 1.00 96.38 213 LEU A O 1
ATOM 1763 N N . GLU A 1 214 ? -3.065 -7.135 -19.284 1.00 94.94 214 GLU A N 1
ATOM 1764 C CA . GLU A 1 214 ? -1.723 -6.802 -19.750 1.00 94.94 214 GLU A CA 1
ATOM 1765 C C . GLU A 1 214 ? -1.786 -5.691 -20.800 1.00 94.94 214 GLU A C 1
ATOM 1767 O O . GLU A 1 214 ? -2.738 -5.627 -21.580 1.00 94.94 214 GLU A O 1
ATOM 1772 N N . ASP A 1 215 ? -0.790 -4.804 -20.783 1.00 92.75 215 ASP A N 1
ATOM 1773 C CA . ASP A 1 215 ? -0.545 -3.783 -21.812 1.00 92.75 215 ASP A CA 1
ATOM 1774 C C . ASP A 1 215 ? -1.776 -2.927 -22.179 1.00 92.75 215 ASP A C 1
ATOM 1776 O O . ASP A 1 215 ? -2.098 -2.668 -23.342 1.00 92.75 215 ASP A O 1
ATOM 1780 N N . VAL A 1 216 ? -2.493 -2.451 -21.156 1.00 91.75 216 VAL A N 1
ATOM 1781 C CA . VAL A 1 216 ? -3.663 -1.587 -21.345 1.00 91.75 216 VAL A CA 1
ATOM 1782 C C . VAL A 1 216 ? -3.207 -0.183 -21.741 1.00 91.75 216 VAL A C 1
ATOM 1784 O O . VAL A 1 216 ? -2.646 0.553 -20.927 1.00 91.75 216 VAL A O 1
ATOM 1787 N N . GLY A 1 217 ? -3.494 0.213 -22.981 1.00 87.75 217 GLY A N 1
ATOM 1788 C CA . GLY A 1 217 ? -3.144 1.538 -23.494 1.00 87.75 217 GLY A CA 1
ATOM 1789 C C . GLY A 1 217 ? -3.774 2.689 -22.695 1.00 87.75 217 GLY A C 1
ATOM 1790 O O . GLY A 1 217 ? -4.900 2.583 -22.199 1.00 87.75 217 GLY A O 1
ATOM 1791 N N . ALA A 1 218 ? -3.076 3.828 -22.631 1.00 87.06 218 ALA A N 1
ATOM 1792 C CA . ALA A 1 218 ? -3.454 4.982 -21.803 1.00 87.06 218 ALA A CA 1
ATOM 1793 C C . ALA A 1 218 ? -4.904 5.453 -22.023 1.00 87.06 218 ALA A C 1
ATOM 1795 O O . ALA A 1 218 ? -5.629 5.707 -21.063 1.00 87.06 218 ALA A O 1
ATOM 1796 N N . GLY A 1 219 ? -5.353 5.512 -23.284 1.00 83.69 219 GLY A N 1
ATOM 1797 C CA . GLY A 1 219 ? -6.711 5.946 -23.632 1.00 83.69 219 GLY A CA 1
ATOM 1798 C C . GLY A 1 219 ? -7.823 5.009 -23.145 1.00 83.69 219 GLY A C 1
ATOM 1799 O O . GLY A 1 219 ? -8.960 5.446 -23.010 1.00 83.69 219 GLY A O 1
ATOM 1800 N N . LYS A 1 220 ? -7.499 3.743 -22.851 1.00 88.06 220 LYS A N 1
ATOM 1801 C CA . LYS A 1 220 ? -8.454 2.708 -22.426 1.00 88.06 220 LYS A CA 1
ATOM 1802 C C . LYS A 1 220 ? -8.309 2.312 -20.962 1.00 88.06 220 LYS A C 1
ATOM 1804 O O . LYS A 1 220 ? -9.139 1.555 -20.467 1.00 88.06 220 LYS A O 1
ATOM 1809 N N . LEU A 1 221 ? -7.291 2.802 -20.254 1.00 87.94 221 LEU A N 1
ATOM 1810 C CA . LEU A 1 221 ? -6.986 2.368 -18.889 1.00 87.94 221 LEU A CA 1
ATOM 1811 C C . LEU A 1 221 ? -8.169 2.592 -17.937 1.00 87.94 221 LEU A C 1
ATOM 1813 O O . LEU A 1 221 ? -8.643 1.658 -17.292 1.00 87.94 221 LEU A O 1
ATOM 1817 N N . CYS A 1 222 ? -8.700 3.815 -17.911 1.00 89.19 222 CYS A N 1
ATOM 1818 C CA . CYS A 1 222 ? -9.840 4.168 -17.066 1.00 89.19 222 CYS A CA 1
ATOM 1819 C C . CYS A 1 222 ? -11.117 3.406 -17.446 1.00 89.19 222 CYS A C 1
ATOM 1821 O O . CYS A 1 222 ? -11.871 2.999 -16.565 1.00 89.19 222 CYS A O 1
ATOM 1823 N N . GLU A 1 223 ? -11.369 3.220 -18.743 1.00 89.19 223 GLU A N 1
ATOM 1824 C CA . GLU A 1 223 ? -12.526 2.468 -19.243 1.00 89.19 223 GLU A CA 1
ATOM 1825 C C . GLU A 1 223 ? -12.428 0.985 -18.874 1.00 89.19 223 GLU A C 1
ATOM 1827 O O . GLU A 1 223 ? -13.408 0.393 -18.426 1.00 89.19 223 GLU A O 1
ATOM 1832 N N . SER A 1 224 ? -11.230 0.408 -18.973 1.00 89.69 224 SER A N 1
ATOM 1833 C CA . SER A 1 224 ? -10.967 -0.986 -18.616 1.00 89.69 224 SER A CA 1
ATOM 1834 C C . SER A 1 224 ? -11.188 -1.219 -17.124 1.00 89.69 224 SER A C 1
ATOM 1836 O O . SER A 1 224 ? -11.864 -2.176 -16.756 1.00 89.69 224 SER A O 1
ATOM 1838 N N . ILE A 1 225 ? -10.699 -0.319 -16.260 1.00 91.88 225 ILE A N 1
ATOM 1839 C CA . ILE A 1 225 ? -10.948 -0.391 -14.811 1.00 91.88 225 ILE A CA 1
ATOM 1840 C C . ILE A 1 225 ? -12.450 -0.344 -14.523 1.00 91.88 225 ILE A C 1
ATOM 1842 O O . ILE A 1 225 ? -12.964 -1.211 -13.820 1.00 91.88 225 ILE A O 1
ATOM 1846 N N . LYS A 1 226 ? -13.160 0.643 -15.084 1.00 91.06 226 LYS A N 1
ATOM 1847 C CA . LYS A 1 226 ? -14.603 0.811 -14.859 1.00 91.06 226 LYS A CA 1
ATOM 1848 C C . LYS A 1 226 ? -15.398 -0.408 -15.311 1.00 91.06 226 LYS A C 1
ATOM 1850 O O . LYS A 1 226 ? -16.160 -0.941 -14.515 1.00 91.06 226 LYS A O 1
ATOM 1855 N N . SER A 1 227 ? -15.162 -0.880 -16.533 1.00 91.00 227 SER A N 1
ATOM 1856 C CA . SER A 1 227 ? -15.897 -2.015 -17.102 1.00 91.00 227 SER A CA 1
ATOM 1857 C C . SER A 1 227 ? -15.690 -3.286 -16.276 1.00 91.00 227 SER A C 1
ATOM 1859 O O . SER A 1 227 ? -16.647 -3.990 -15.985 1.00 91.00 227 SER A O 1
ATOM 1861 N N . ASN A 1 228 ? -14.465 -3.537 -15.796 1.00 92.62 228 ASN A N 1
ATOM 1862 C CA . ASN A 1 228 ? -14.183 -4.701 -14.949 1.00 92.62 228 ASN A CA 1
ATOM 1863 C C . ASN A 1 228 ? -14.841 -4.605 -13.565 1.00 92.62 228 ASN A C 1
ATOM 1865 O O . ASN A 1 228 ? -15.265 -5.619 -13.013 1.00 92.62 228 ASN A O 1
ATOM 1869 N N . ILE A 1 229 ? -14.941 -3.403 -12.992 1.00 91.88 229 ILE A N 1
ATOM 1870 C CA . ILE A 1 229 ? -15.691 -3.199 -11.748 1.00 91.88 229 ILE A CA 1
ATOM 1871 C C . ILE A 1 229 ? -17.183 -3.445 -11.997 1.00 91.88 229 ILE A C 1
ATOM 1873 O O . ILE A 1 229 ? -17.804 -4.184 -11.243 1.00 91.88 229 ILE A O 1
ATOM 1877 N N . GLU A 1 230 ? -17.756 -2.857 -13.046 1.00 90.56 230 GLU A N 1
ATOM 1878 C CA . GLU A 1 230 ? -19.182 -2.987 -13.366 1.00 90.56 230 GLU A CA 1
ATOM 1879 C C . GLU A 1 230 ? -19.588 -4.434 -13.675 1.00 90.56 230 GLU A C 1
ATOM 1881 O O . GLU A 1 230 ? -20.655 -4.876 -13.250 1.00 90.56 230 GLU A O 1
ATOM 1886 N N . GLU A 1 231 ? -18.733 -5.181 -14.373 1.00 95.38 231 GLU A N 1
ATOM 1887 C CA . GLU A 1 231 ? -19.010 -6.560 -14.775 1.00 95.38 231 GLU A CA 1
ATOM 1888 C C . GLU A 1 231 ? -18.793 -7.569 -13.637 1.00 95.38 231 GLU A C 1
ATOM 1890 O O . GLU A 1 231 ? -19.557 -8.527 -13.501 1.00 95.38 231 GLU A O 1
ATOM 1895 N N . HIS A 1 232 ? -17.767 -7.369 -12.803 1.00 93.94 232 HIS A N 1
ATOM 1896 C CA . HIS A 1 232 ? -17.301 -8.412 -11.884 1.00 93.94 232 HIS A CA 1
ATOM 1897 C C . HIS A 1 232 ? -17.423 -8.063 -10.401 1.00 93.94 232 HIS A C 1
ATOM 1899 O O . HIS A 1 232 ? -17.324 -8.957 -9.558 1.00 93.94 232 HIS A O 1
ATOM 1905 N N . PHE A 1 233 ? -17.645 -6.798 -10.033 1.00 92.62 233 PHE A N 1
ATOM 1906 C CA . PHE A 1 233 ? -17.826 -6.435 -8.631 1.00 92.62 233 PHE A CA 1
ATOM 1907 C C . PHE A 1 233 ? -19.261 -6.719 -8.164 1.00 92.62 233 PHE A C 1
ATOM 1909 O O . PHE A 1 233 ? -20.216 -6.028 -8.512 1.00 92.62 233 PHE A O 1
ATOM 1916 N N . SER A 1 234 ? -19.414 -7.742 -7.326 1.00 89.19 234 SER A N 1
ATOM 1917 C CA . SER A 1 234 ? -20.701 -8.156 -6.768 1.00 89.19 234 SER A CA 1
ATOM 1918 C C . SER A 1 234 ? -21.049 -7.405 -5.479 1.00 89.19 234 SER A C 1
ATOM 1920 O O . SER A 1 234 ? -20.176 -7.011 -4.712 1.00 89.19 234 SER A O 1
ATOM 1922 N N . LYS A 1 235 ? -22.347 -7.302 -5.157 1.00 85.69 235 LYS A N 1
ATOM 1923 C CA . LYS A 1 235 ? -22.837 -6.756 -3.873 1.00 85.69 235 LYS A CA 1
ATOM 1924 C C . LYS A 1 235 ? -22.299 -7.503 -2.642 1.00 85.69 235 LYS A C 1
ATOM 1926 O O . LYS A 1 235 ? -22.230 -6.916 -1.560 1.00 85.69 235 LYS A O 1
ATOM 1931 N N . ASN A 1 236 ? -21.932 -8.774 -2.810 1.00 83.06 236 ASN A N 1
ATOM 1932 C CA . ASN A 1 236 ? -21.393 -9.612 -1.737 1.00 83.06 236 ASN A CA 1
ATOM 1933 C C . ASN A 1 236 ? -19.881 -9.424 -1.540 1.00 83.06 236 ASN A C 1
ATOM 1935 O O . ASN A 1 236 ? -19.363 -9.809 -0.495 1.00 83.06 236 ASN A O 1
ATOM 1939 N N . HIS A 1 237 ? -19.184 -8.797 -2.494 1.00 88.81 237 HIS A N 1
ATOM 1940 C CA . HIS A 1 237 ? -17.784 -8.435 -2.312 1.00 88.81 237 HIS A CA 1
ATOM 1941 C C . HIS A 1 237 ? -17.648 -7.388 -1.212 1.00 88.81 237 HIS A C 1
ATOM 1943 O O . HIS A 1 237 ? -18.448 -6.454 -1.093 1.00 88.81 237 HIS A O 1
ATOM 1949 N N . SER A 1 238 ? -16.603 -7.557 -0.412 1.00 90.12 238 SER A N 1
ATOM 1950 C CA . SER A 1 238 ? -16.265 -6.641 0.678 1.00 90.12 238 SER A CA 1
ATOM 1951 C C . SER A 1 238 ? -15.105 -5.734 0.296 1.00 90.12 238 SER A C 1
ATOM 1953 O O . SER A 1 238 ? -15.027 -4.606 0.772 1.00 90.12 238 SER A O 1
ATOM 1955 N N . ILE A 1 239 ? -14.229 -6.215 -0.591 1.00 92.06 239 ILE A N 1
ATOM 1956 C CA . ILE A 1 239 ? -12.998 -5.533 -0.978 1.00 92.06 239 ILE A CA 1
ATOM 1957 C C . ILE A 1 239 ? -12.926 -5.413 -2.502 1.00 92.06 239 ILE A C 1
ATOM 1959 O O . ILE A 1 239 ? -13.146 -6.376 -3.235 1.00 92.06 239 ILE A O 1
ATOM 1963 N N . PHE A 1 240 ? -12.574 -4.226 -2.984 1.00 93.75 240 PHE A N 1
ATOM 1964 C CA . PHE A 1 240 ? -12.022 -4.042 -4.321 1.00 93.75 240 PHE A CA 1
ATOM 1965 C C . PHE A 1 240 ? -10.541 -3.701 -4.176 1.00 93.75 240 PHE A C 1
ATOM 1967 O O . PHE A 1 240 ? -10.196 -2.755 -3.471 1.00 93.75 240 PHE A O 1
ATOM 1974 N N . MET A 1 241 ? -9.676 -4.469 -4.829 1.00 95.38 241 MET A N 1
ATOM 1975 C CA . MET A 1 241 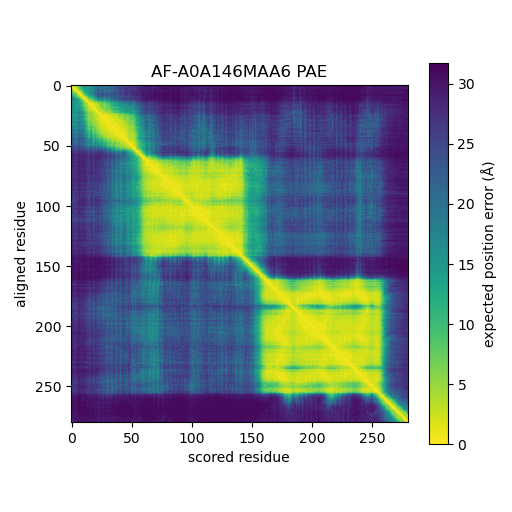? -8.241 -4.225 -4.854 1.00 95.38 241 MET A CA 1
ATOM 1976 C C . MET A 1 241 ? -7.794 -3.979 -6.291 1.00 95.38 241 MET A C 1
ATOM 1978 O O . MET A 1 241 ? -7.962 -4.840 -7.150 1.00 95.38 241 MET A O 1
ATOM 1982 N N . LEU A 1 242 ? -7.202 -2.814 -6.537 1.00 96.06 242 LEU A N 1
ATOM 1983 C CA . LEU A 1 242 ? -6.568 -2.475 -7.806 1.00 96.06 242 LEU A CA 1
ATOM 1984 C C . LEU A 1 242 ? -5.053 -2.525 -7.627 1.00 96.06 242 LEU A C 1
ATOM 1986 O O . LEU A 1 242 ? -4.507 -1.812 -6.788 1.00 96.06 242 LEU A O 1
ATOM 1990 N N . VAL A 1 243 ? -4.380 -3.331 -8.440 1.00 96.25 243 VAL A N 1
ATOM 1991 C CA . VAL A 1 243 ? -2.921 -3.407 -8.479 1.00 96.25 243 VAL A CA 1
ATOM 1992 C C . VAL A 1 243 ? -2.456 -2.957 -9.852 1.00 96.25 243 VAL A C 1
ATOM 1994 O O . VAL A 1 243 ? -2.800 -3.576 -10.854 1.00 96.25 243 VAL A O 1
ATOM 1997 N N . VAL A 1 244 ? -1.672 -1.882 -9.909 1.00 94.44 244 VAL A N 1
ATOM 1998 C CA . VAL A 1 244 ? -1.096 -1.380 -11.161 1.00 94.44 244 VAL A CA 1
ATOM 1999 C C . VAL A 1 244 ? 0.414 -1.561 -11.117 1.00 94.44 244 VAL A C 1
ATOM 2001 O O . VAL A 1 244 ? 1.090 -1.012 -10.251 1.00 94.44 244 VAL A O 1
ATOM 2004 N N . MET A 1 245 ? 0.940 -2.343 -12.053 1.00 94.75 245 MET A N 1
ATOM 2005 C CA . MET A 1 245 ? 2.357 -2.665 -12.176 1.00 94.75 245 MET A CA 1
ATOM 2006 C C . MET A 1 245 ? 2.864 -2.087 -13.490 1.00 94.75 245 MET A C 1
ATOM 2008 O O . MET A 1 245 ? 2.551 -2.613 -14.553 1.00 94.75 245 MET A O 1
ATOM 2012 N N . ALA A 1 246 ? 3.644 -1.014 -13.433 1.00 93.19 246 ALA A N 1
ATOM 2013 C CA . ALA A 1 246 ? 4.139 -0.321 -14.619 1.00 93.19 246 ALA A CA 1
ATOM 2014 C C . ALA A 1 246 ? 5.447 0.414 -14.319 1.00 93.19 246 ALA A C 1
ATOM 2016 O O . ALA A 1 246 ? 5.812 0.585 -13.154 1.00 93.19 246 ALA A O 1
ATOM 2017 N N . HIS A 1 247 ? 6.113 0.904 -15.365 1.00 91.31 247 HIS A N 1
ATOM 2018 C CA . HIS A 1 247 ? 7.030 2.029 -15.190 1.00 91.31 247 HIS A CA 1
ATOM 2019 C C . HIS A 1 247 ? 6.245 3.290 -14.823 1.00 91.31 247 HIS A C 1
ATOM 2021 O O . HIS A 1 247 ? 5.094 3.472 -15.230 1.00 91.31 247 HIS A O 1
ATOM 2027 N N . GLY A 1 248 ? 6.877 4.176 -14.064 1.00 86.38 248 GLY A N 1
ATOM 2028 C CA . GLY A 1 248 ? 6.272 5.429 -13.642 1.00 86.38 248 GLY A CA 1
ATOM 2029 C C . GLY A 1 248 ? 7.310 6.523 -13.480 1.00 86.38 248 GLY A C 1
ATOM 2030 O O . GLY A 1 248 ? 8.478 6.264 -13.198 1.00 86.38 248 GLY A O 1
ATOM 2031 N N . GLU A 1 249 ? 6.846 7.751 -13.637 1.00 79.94 249 GLU A N 1
ATOM 2032 C CA . GLU A 1 249 ? 7.575 8.961 -13.283 1.00 79.94 249 GLU A CA 1
ATOM 2033 C C . GLU A 1 249 ? 6.771 9.728 -12.232 1.00 79.94 249 GLU A C 1
ATOM 2035 O O . GLU A 1 249 ? 5.612 9.413 -11.945 1.00 79.94 249 GLU A O 1
ATOM 2040 N N . LYS A 1 250 ? 7.368 10.757 -11.627 1.00 79.88 250 LYS A N 1
ATOM 2041 C CA . LYS A 1 250 ? 6.674 11.561 -10.617 1.00 79.88 250 LYS A CA 1
ATOM 2042 C C . LYS A 1 250 ? 5.384 12.151 -11.205 1.00 79.88 250 LYS A C 1
ATOM 2044 O O . LYS A 1 250 ? 5.428 13.048 -12.041 1.00 79.88 250 LYS A O 1
ATOM 2049 N N . GLY A 1 251 ? 4.243 11.659 -10.722 1.00 76.44 251 GLY A N 1
ATOM 2050 C CA . GLY A 1 251 ? 2.908 12.112 -11.116 1.00 76.44 251 GLY A CA 1
ATOM 2051 C C . GLY A 1 251 ? 2.271 11.369 -12.294 1.00 76.44 251 GLY A C 1
ATOM 2052 O O . GLY A 1 251 ? 1.118 11.663 -12.600 1.00 76.44 251 GLY A O 1
ATOM 2053 N N . TYR A 1 252 ? 2.957 10.409 -12.928 1.00 80.00 252 TYR A N 1
ATOM 2054 C CA . TYR A 1 252 ? 2.440 9.717 -14.114 1.00 80.00 252 TYR A CA 1
ATOM 2055 C C . TYR A 1 252 ? 2.798 8.230 -14.139 1.00 80.00 252 TYR A C 1
ATOM 2057 O O . TYR A 1 252 ? 3.898 7.822 -13.770 1.00 80.00 252 TYR A O 1
ATOM 2065 N N . LEU A 1 253 ? 1.865 7.422 -14.643 1.00 87.00 253 LEU A N 1
ATOM 2066 C CA . LEU A 1 253 ? 2.086 6.018 -14.972 1.00 87.00 253 LEU A CA 1
ATOM 2067 C C . LEU A 1 253 ? 2.322 5.886 -16.479 1.00 87.00 253 LEU A C 1
ATOM 2069 O O . LEU A 1 253 ? 1.564 6.451 -17.270 1.00 87.00 253 LEU A O 1
ATOM 2073 N N . LEU A 1 254 ? 3.335 5.123 -16.881 1.00 85.69 254 LEU A N 1
ATOM 2074 C CA . LEU A 1 254 ? 3.622 4.886 -18.291 1.00 85.69 254 LEU A CA 1
ATOM 2075 C C . LEU A 1 254 ? 2.806 3.698 -18.796 1.00 85.69 254 LEU A C 1
ATOM 2077 O O . LEU A 1 254 ? 2.943 2.577 -18.299 1.00 85.69 254 LEU A O 1
ATOM 2081 N N . CYS A 1 255 ? 1.983 3.947 -19.811 1.00 86.38 255 CYS A N 1
ATOM 2082 C CA . CYS A 1 255 ? 1.296 2.901 -20.558 1.00 86.38 255 CYS A CA 1
ATOM 2083 C C . CYS A 1 255 ? 2.047 2.648 -21.871 1.00 86.38 255 CYS A C 1
ATOM 2085 O O . CYS A 1 255 ? 2.506 3.609 -22.492 1.00 86.38 255 CYS A O 1
ATOM 2087 N N . PRO A 1 256 ? 2.156 1.391 -22.303 1.00 82.44 256 PRO A N 1
ATOM 2088 C CA . PRO A 1 256 ? 2.780 1.045 -23.563 1.00 82.44 256 PRO A CA 1
ATOM 2089 C C . PRO A 1 256 ? 1.945 1.549 -24.746 1.00 82.44 256 PRO A C 1
ATOM 2091 O O . PRO A 1 256 ? 0.713 1.649 -24.668 1.00 82.44 256 PRO A O 1
ATOM 2094 N N . GLU A 1 257 ? 2.620 1.890 -25.845 1.00 69.25 257 GLU A N 1
ATOM 2095 C CA . GLU A 1 257 ? 1.940 2.181 -27.106 1.00 69.25 257 GLU A CA 1
ATOM 2096 C C . GLU A 1 257 ? 1.375 0.879 -27.682 1.00 69.25 257 GLU A C 1
ATOM 2098 O O . GLU A 1 257 ? 2.048 -0.150 -27.745 1.00 69.25 257 GLU A O 1
ATOM 2103 N N . PHE A 1 258 ? 0.101 0.915 -28.067 1.00 53.53 258 PHE A N 1
ATOM 2104 C CA . PHE A 1 258 ? -0.623 -0.245 -28.573 1.00 53.53 258 PHE A CA 1
ATOM 2105 C C . PHE A 1 258 ? -0.105 -0.592 -29.980 1.00 53.53 258 PHE A C 1
ATOM 2107 O O . PHE A 1 258 ? -0.619 -0.081 -30.973 1.00 53.53 258 PHE A O 1
ATOM 2114 N N . ASN A 1 259 ? 0.901 -1.461 -30.086 1.00 41.28 259 ASN A N 1
ATOM 2115 C CA . ASN A 1 259 ? 1.272 -2.059 -31.367 1.00 41.28 259 ASN A CA 1
ATOM 2116 C C . ASN A 1 259 ? 0.329 -3.238 -31.641 1.00 41.28 259 ASN A C 1
ATOM 2118 O O . ASN A 1 259 ? 0.473 -4.316 -31.070 1.00 41.28 259 ASN A O 1
ATOM 2122 N N . MET A 1 260 ? -0.671 -3.028 -32.503 1.00 35.72 260 MET A N 1
ATOM 2123 C CA . MET A 1 260 ? -1.428 -4.126 -33.111 1.00 35.72 260 MET A CA 1
ATOM 2124 C C . MET A 1 260 ? -0.503 -4.909 -34.049 1.00 35.72 260 MET A C 1
ATOM 2126 O O . MET A 1 260 ? -0.505 -4.647 -35.246 1.00 35.72 260 MET A O 1
ATOM 2130 N N . GLU A 1 261 ? 0.249 -5.886 -33.548 1.00 31.62 261 GLU A N 1
ATOM 2131 C CA . GLU A 1 261 ? 0.810 -6.935 -34.404 1.00 31.62 261 GLU A CA 1
ATOM 2132 C C . GLU A 1 261 ? 0.619 -8.323 -33.767 1.00 31.62 261 GLU A C 1
ATOM 2134 O O . GLU A 1 261 ? 1.167 -8.650 -32.718 1.00 31.62 261 GLU A O 1
ATOM 2139 N N . THR A 1 262 ? -0.205 -9.117 -34.467 1.00 30.39 262 THR A N 1
ATOM 2140 C CA . THR A 1 262 ? -0.324 -10.588 -34.473 1.00 30.39 262 THR A CA 1
ATOM 2141 C C . THR A 1 262 ? -0.818 -11.301 -33.208 1.00 30.39 262 THR A C 1
ATOM 2143 O O . THR A 1 262 ? -0.041 -11.814 -32.411 1.00 30.39 262 THR A O 1
ATOM 2146 N N . VAL A 1 263 ? -2.143 -11.474 -33.110 1.00 30.33 263 VAL A N 1
ATOM 2147 C CA . VAL A 1 263 ? -2.707 -12.731 -32.592 1.00 30.33 263 VAL A CA 1
ATOM 2148 C C . VAL A 1 263 ? -2.892 -13.641 -33.801 1.00 30.33 263 VAL A C 1
ATOM 2150 O O . VAL A 1 263 ? -3.743 -13.376 -34.648 1.00 30.33 263 VAL A O 1
ATOM 2153 N N . ASP A 1 264 ? -2.050 -14.667 -33.897 1.00 31.22 264 ASP A N 1
ATOM 2154 C CA . ASP A 1 264 ? -2.167 -15.728 -34.892 1.00 31.22 264 ASP A CA 1
ATOM 2155 C C . ASP A 1 264 ? -3.530 -16.424 -34.774 1.00 31.22 264 ASP A C 1
ATOM 2157 O O . ASP A 1 264 ? -3.885 -17.016 -33.749 1.00 31.22 264 ASP A O 1
ATOM 2161 N N . GLU A 1 265 ? -4.284 -16.378 -35.870 1.00 33.66 265 GLU A N 1
ATOM 2162 C CA . GLU A 1 265 ? -5.425 -17.242 -36.136 1.00 33.66 265 GLU A CA 1
ATOM 2163 C C . GLU A 1 265 ? -4.955 -18.695 -36.270 1.00 33.66 265 GLU A C 1
ATOM 2165 O O . GLU A 1 265 ? -4.763 -19.185 -37.373 1.00 33.66 265 GLU A O 1
ATOM 2170 N N . HIS A 1 266 ? -4.815 -19.435 -35.173 1.00 35.22 266 HIS A N 1
ATOM 2171 C CA . HIS A 1 266 ? -4.902 -20.896 -35.222 1.00 35.22 266 HIS A CA 1
ATOM 2172 C C . HIS A 1 266 ? -5.369 -21.453 -33.878 1.00 35.22 266 HIS A C 1
ATOM 2174 O O . HIS A 1 266 ? -4.566 -21.729 -32.994 1.00 35.22 266 HIS A O 1
ATOM 2180 N N . ASN A 1 267 ? -6.691 -21.607 -33.741 1.00 28.56 267 ASN A N 1
ATOM 2181 C CA . ASN A 1 267 ? -7.368 -22.792 -33.189 1.00 28.56 267 ASN A CA 1
ATOM 2182 C C . ASN A 1 267 ? -8.869 -22.499 -33.016 1.00 28.56 267 ASN A C 1
ATOM 2184 O O . ASN A 1 267 ? -9.332 -22.158 -31.933 1.00 28.56 267 ASN A O 1
ATOM 2188 N N . SER A 1 268 ? -9.645 -22.666 -34.091 1.00 27.44 268 SER A N 1
ATOM 2189 C CA . SER A 1 268 ? -11.088 -22.914 -33.977 1.00 27.44 268 SER A CA 1
ATOM 2190 C C . SER A 1 268 ? -11.343 -24.415 -34.139 1.00 27.44 268 SER A C 1
ATOM 2192 O O . SER A 1 268 ? -10.963 -24.972 -35.171 1.00 27.44 268 SER A O 1
ATOM 2194 N N . PRO A 1 269 ? -11.988 -25.093 -33.174 1.00 30.94 269 PRO A N 1
ATOM 2195 C CA . PRO A 1 269 ? -12.588 -26.391 -33.417 1.00 30.94 269 PRO A CA 1
ATOM 2196 C C . PRO A 1 269 ? -13.901 -26.215 -34.190 1.00 30.94 269 PRO A C 1
ATOM 2198 O O . PRO A 1 269 ? -14.761 -25.413 -33.829 1.00 30.94 269 PRO A O 1
ATOM 2201 N N . ASN A 1 270 ? -14.026 -27.000 -35.256 1.00 30.91 270 ASN A N 1
ATOM 2202 C CA . ASN A 1 270 ? -15.215 -27.198 -36.080 1.00 30.91 270 ASN A CA 1
ATOM 2203 C C . ASN A 1 270 ? -16.543 -27.154 -35.302 1.00 30.91 270 ASN A C 1
ATOM 2205 O O . ASN A 1 270 ? -16.778 -27.974 -34.416 1.00 30.91 270 ASN A O 1
ATOM 2209 N N . SER A 1 271 ? -17.474 -26.319 -35.764 1.00 29.36 271 SER A N 1
ATOM 2210 C CA . SER A 1 271 ? -18.898 -26.666 -35.754 1.00 29.36 271 SER A CA 1
ATOM 2211 C C . SER A 1 271 ? -19.575 -26.101 -37.003 1.00 29.36 271 SER A C 1
ATOM 2213 O O . SER A 1 271 ? -19.953 -24.937 -37.092 1.00 29.36 271 SER A O 1
ATOM 2215 N N . THR A 1 272 ? -19.677 -26.954 -38.018 1.00 28.77 272 THR A N 1
ATOM 2216 C CA . THR A 1 272 ? -20.521 -26.745 -39.191 1.00 28.77 272 THR A CA 1
ATOM 2217 C C . THR A 1 272 ? -21.967 -26.975 -38.756 1.00 28.77 272 THR A C 1
ATOM 2219 O O . THR A 1 272 ? -22.354 -28.104 -38.466 1.00 28.77 272 THR A O 1
ATOM 2222 N N . LEU A 1 273 ? -22.759 -25.909 -38.683 1.00 29.41 273 LEU A N 1
ATOM 2223 C CA . LEU A 1 273 ? -24.217 -25.988 -38.678 1.00 29.41 273 LEU A CA 1
ATOM 2224 C C . LEU A 1 273 ? -24.697 -25.370 -39.988 1.00 29.41 273 LEU A C 1
ATOM 2226 O O . LEU A 1 273 ? -24.711 -24.152 -40.156 1.00 29.41 273 LEU A O 1
ATOM 2230 N N . GLU A 1 274 ? -25.027 -26.249 -40.932 1.00 30.36 274 GLU A N 1
ATOM 2231 C CA . GLU A 1 274 ? -25.794 -25.921 -42.127 1.00 30.36 274 GLU A CA 1
ATOM 2232 C C . GLU A 1 274 ? -27.143 -25.327 -41.701 1.00 30.36 274 GLU A C 1
ATOM 2234 O O . GLU A 1 274 ? -27.898 -25.938 -40.944 1.00 30.36 274 GLU A O 1
ATOM 2239 N N . GLN A 1 275 ? -27.441 -24.122 -42.184 1.00 32.97 275 GLN A N 1
ATOM 2240 C CA . GLN A 1 275 ? -28.799 -23.600 -42.225 1.00 32.97 275 GLN A CA 1
ATOM 2241 C C . GLN A 1 275 ? -29.300 -23.666 -43.663 1.00 32.97 275 GLN A C 1
ATOM 2243 O O . GLN A 1 275 ? -28.765 -23.005 -44.557 1.00 32.97 275 GLN A O 1
ATOM 2248 N N . ASP A 1 276 ? -30.359 -24.454 -43.827 1.00 33.25 276 ASP A N 1
ATOM 2249 C CA . ASP A 1 276 ? -31.288 -24.440 -44.944 1.00 33.25 276 ASP A CA 1
ATOM 2250 C C . ASP A 1 276 ? -31.623 -23.014 -45.398 1.00 33.25 276 ASP A C 1
ATOM 2252 O O . ASP A 1 276 ? -32.062 -22.165 -44.616 1.00 33.25 276 ASP A O 1
ATOM 2256 N N . LYS A 1 277 ? -31.510 -22.781 -46.707 1.00 33.09 277 LYS A N 1
ATOM 2257 C CA . LYS A 1 277 ? -32.257 -21.731 -47.401 1.00 33.09 277 LYS A CA 1
ATOM 2258 C C . LYS A 1 277 ? -32.943 -22.326 -48.622 1.00 33.09 277 LYS A C 1
ATOM 2260 O O . LYS A 1 277 ? -32.361 -22.444 -49.694 1.00 33.09 277 LYS A O 1
ATOM 2265 N N . THR A 1 278 ? -34.220 -22.638 -48.445 1.00 31.55 278 THR A N 1
ATOM 2266 C CA . THR A 1 278 ? -35.228 -22.610 -49.505 1.00 31.55 278 THR A CA 1
ATOM 2267 C C . THR A 1 278 ? -35.241 -21.244 -50.189 1.00 31.55 278 THR A C 1
ATOM 2269 O O . THR A 1 278 ? -35.417 -20.225 -49.520 1.00 31.55 278 THR A O 1
ATOM 2272 N N . ASN A 1 279 ? -35.073 -21.250 -51.511 1.00 30.56 279 ASN A N 1
ATOM 2273 C CA . ASN A 1 279 ? -35.729 -20.358 -52.473 1.00 30.56 279 ASN A CA 1
ATOM 2274 C C . ASN A 1 279 ? -35.437 -20.869 -53.897 1.00 30.56 279 ASN A C 1
ATOM 2276 O O . ASN A 1 279 ? -34.462 -20.435 -54.503 1.00 30.56 279 ASN A O 1
ATOM 2280 N N . VAL A 1 280 ? -36.229 -21.841 -54.368 1.00 32.41 280 VAL A N 1
ATOM 2281 C CA . VAL A 1 280 ? -37.115 -21.824 -55.559 1.00 32.41 280 VAL A CA 1
ATOM 2282 C C . VAL A 1 280 ? -38.103 -22.976 -55.380 1.00 32.41 280 VAL A C 1
ATOM 2284 O O . VAL A 1 280 ? -37.642 -24.077 -55.007 1.00 32.41 280 VAL A O 1
#

pLDDT: mean 72.46, std 21.82, range [27.44, 98.19]